Protein AF-A0A1A8AJ96-F1 (afdb_monomer)

Organism: Nothobranchius furzeri (NCBI:txid105023)

Secondary structure (DSSP, 8-state):
----EEE-S-B-TTT-PBPTT--EEE-HHHHHHHHH-SSTT--SSPPSSSEEEEEEEEEEE-TTS-EEEEEEEEETTTEEEEEEEE-TT--HHHHHHHHHHHHHHHTTTS-EEEEES-HHHHHIIIIIHHHHHHHT-----PPTT-PPPPSSTTSEEEEEEEEEEEETTEEEEEEEEETTT--EEEEEES--SHHHHHHHIIIIIIHHH---SEEEE-S-GGG---

Sequence (226 aa):
PHITIQRCNTLNPATLLPTPQDGDPHNCVEATDSLQLPRPDLKDTPLPDGLVWFVDGSSSKTVTGVTQTGYSIVQLPDTIIEAKSLPSHFSAQAAEIIALTRACELASDRPLTVYTDSQYAFSTVHCFAKQWERRGMGNIRPKRGQFPQPSQPFQVLHMDFIELTQSASYKYCLVIIDAFSKWVEIIPSAKNDALTVAKALCKTIIANHGIPELIYSDNGPHFVND

Foldseek 3Di:
DPDWDWDFPDADPVPRHGDPPGTDTDPVVLVVQCLFAPDNPDDPDADPDWAEKEKFWDWDADPVRQIKTWMFIAGPPGGTPDIDTDPRPDHRLNRRLVRVVVQCVVQVPIDYDYHYPDPSNVCCRRGAVSVCVVLVQDQDDDDPPDDDQDPDWQQEKEWEKDADDDDPLFGIWIWIATNHPRDIDIHTDSDLALVVVVVCCVPPPCSPPNDHSYYDYPPPPRNDDD

Nearest PDB structures (foldseek):
  4fw1-assembly1_B  TM=8.854E-01  e=1.117E-03  Rous sarcoma virus - Prague C
  5ejk-assembly1_G  TM=8.672E-01  e=8.758E-04  Rous sarcoma virus - Prague C
  5ejk-assembly1_H  TM=8.498E-01  e=1.513E-03  Rous sarcoma virus - Prague C
  7jn3-assembly1_E  TM=6.096E-01  e=2.038E-04  Rous sarcoma virus (strain Schmidt-Ruppin A)
  5ejk-assembly1_E  TM=6.425E-01  e=4.771E-04  Rous sarcoma virus - Prague C

InterPro domains:
  IPR001584 Integrase, catalytic core [PF00665] (151-225)
  IPR001584 Integrase, catalytic core [PS50994] (149-226)
  IPR002156 Ribonuclease H domain [PF00075] (51-139)
  IPR002156 Ribonuclease H domain [PS50879] (47-207)
  IPR012337 Ribonuclease H-like superfamily [SSF53098] (44-137)
  IPR012337 Ribonuclease H-like superfamily [SSF53098] (147-225)
  IPR036397 Ribonuclease H superfamily [G3DSA:3.30.420.10] (26-148)
  IPR036397 Ribonuclease H superfamily [G3DSA:3.30.420.10] (149-226)

Mean predicted aligned error: 15.45 Å

pLDDT: mean 76.79, std 15.31, range [38.78, 98.19]

Radius of gyration: 22.74 Å; Cα contacts (8 Å, |Δi|>4): 362; chains: 1; bounding box: 42×66×58 Å

Structure (mmCIF, N/CA/C/O backbone):
data_AF-A0A1A8AJ96-F1
#
_entry.id   AF-A0A1A8AJ96-F1
#
loop_
_atom_site.group_PDB
_atom_site.id
_atom_site.type_symbol
_atom_site.label_atom_id
_atom_site.label_alt_id
_atom_site.label_comp_id
_atom_site.label_asym_id
_atom_site.label_entity_id
_atom_site.label_seq_id
_atom_site.pdbx_PDB_ins_code
_atom_site.Cartn_x
_atom_site.Cartn_y
_atom_site.Cartn_z
_atom_site.occupancy
_atom_site.B_iso_or_equiv
_atom_site.auth_seq_id
_atom_site.auth_comp_id
_atom_site.auth_asym_id
_atom_site.auth_atom_id
_atom_site.pdbx_PDB_model_num
ATOM 1 N N . PRO A 1 1 ? -3.854 10.901 -16.587 1.00 38.78 1 PRO A N 1
ATOM 2 C CA . PRO A 1 1 ? -3.478 12.323 -16.374 1.00 38.78 1 PRO A CA 1
ATOM 3 C C . PRO A 1 1 ? -3.169 13.023 -17.712 1.00 38.78 1 PRO A C 1
ATOM 5 O O . PRO A 1 1 ? -2.266 12.596 -18.419 1.00 38.78 1 PRO A O 1
ATOM 8 N N . HIS A 1 2 ? -3.929 14.062 -18.080 1.00 40.00 2 HIS A N 1
ATOM 9 C CA . HIS A 1 2 ? -3.718 14.852 -19.307 1.00 40.00 2 HIS A CA 1
ATOM 10 C C . HIS A 1 2 ? -2.918 16.125 -18.993 1.00 40.00 2 HIS A C 1
ATOM 12 O O . HIS A 1 2 ? -3.452 17.229 -19.040 1.00 40.00 2 HIS A O 1
ATOM 18 N N . ILE A 1 3 ? -1.656 15.969 -18.593 1.00 42.62 3 ILE A N 1
ATOM 19 C CA . ILE A 1 3 ? -0.744 17.096 -18.363 1.00 42.62 3 ILE A CA 1
ATOM 20 C C . ILE A 1 3 ? 0.304 17.063 -19.474 1.00 42.62 3 ILE A C 1
ATOM 22 O O . ILE A 1 3 ? 1.051 16.094 -19.587 1.00 42.62 3 ILE A O 1
ATOM 26 N N . THR A 1 4 ? 0.353 18.113 -20.291 1.00 45.81 4 THR A N 1
ATOM 27 C CA . THR A 1 4 ? 1.366 18.297 -21.335 1.00 45.81 4 THR A CA 1
ATOM 28 C C . THR A 1 4 ? 2.321 19.389 -20.876 1.00 45.81 4 THR A C 1
ATOM 30 O O . THR A 1 4 ? 1.910 20.534 -20.710 1.00 45.81 4 THR A O 1
ATOM 33 N N . ILE A 1 5 ? 3.587 19.039 -20.647 1.00 48.47 5 ILE A N 1
ATOM 34 C CA . ILE A 1 5 ? 4.652 20.019 -20.414 1.00 48.47 5 ILE A CA 1
ATOM 35 C C . ILE A 1 5 ? 5.438 20.139 -21.717 1.00 48.47 5 ILE A C 1
ATOM 37 O O . ILE A 1 5 ? 5.775 19.140 -22.348 1.00 48.47 5 ILE A O 1
ATOM 41 N N . GLN A 1 6 ? 5.705 21.367 -22.141 1.00 54.28 6 GLN A N 1
ATOM 42 C CA . GLN A 1 6 ? 6.447 21.666 -23.359 1.00 54.28 6 GLN A CA 1
ATOM 43 C C . GLN A 1 6 ? 7.547 22.657 -23.010 1.00 54.28 6 GLN A C 1
ATOM 45 O O . GLN A 1 6 ? 7.321 23.631 -22.286 1.00 54.28 6 GLN A O 1
ATOM 50 N N . ARG A 1 7 ? 8.760 22.401 -23.494 1.00 50.28 7 ARG A N 1
ATOM 51 C CA . ARG A 1 7 ? 9.887 23.294 -23.237 1.00 50.28 7 ARG A CA 1
ATOM 52 C C . ARG A 1 7 ? 9.815 24.480 -24.197 1.00 50.28 7 ARG A C 1
ATOM 54 O O . ARG A 1 7 ? 10.076 24.309 -25.378 1.00 50.28 7 ARG A O 1
ATOM 61 N N . CYS A 1 8 ? 9.515 25.678 -23.699 1.00 56.00 8 CYS A N 1
ATOM 62 C CA . CYS A 1 8 ? 9.497 26.894 -24.519 1.00 56.00 8 CYS A CA 1
ATOM 63 C C . CYS A 1 8 ? 10.843 27.615 -24.441 1.00 56.00 8 CYS A C 1
ATOM 65 O O . CYS A 1 8 ? 11.223 28.105 -23.379 1.00 56.00 8 CYS A O 1
ATOM 67 N N . ASN A 1 9 ? 11.565 27.680 -25.561 1.00 61.09 9 ASN A N 1
ATOM 68 C CA . ASN A 1 9 ? 12.849 28.385 -25.641 1.00 61.09 9 ASN A CA 1
ATOM 69 C C . ASN A 1 9 ? 12.701 29.805 -26.207 1.00 61.09 9 ASN A C 1
ATOM 71 O O . ASN A 1 9 ? 13.640 30.593 -26.130 1.00 61.09 9 ASN A O 1
ATOM 75 N N . THR A 1 10 ? 11.550 30.143 -26.790 1.00 59.16 10 THR A N 1
ATOM 76 C CA . THR A 1 10 ? 11.240 31.480 -27.302 1.00 59.16 10 THR A CA 1
ATOM 77 C C . THR A 1 10 ? 9.797 31.834 -26.929 1.00 59.16 10 THR A C 1
ATOM 79 O O . THR A 1 10 ? 8.896 31.000 -26.992 1.00 59.16 10 THR A O 1
ATOM 82 N N . LEU A 1 11 ? 9.587 33.057 -26.438 1.00 66.62 11 LEU A N 1
ATOM 83 C CA . LEU A 1 11 ? 8.269 33.588 -26.084 1.00 66.62 11 LEU A CA 1
ATOM 84 C C . LEU A 1 11 ? 7.985 34.794 -26.967 1.00 66.62 11 LEU A C 1
ATOM 86 O O . LEU A 1 11 ? 8.885 35.591 -27.244 1.00 66.62 11 LEU A O 1
ATOM 90 N N . ASN A 1 12 ? 6.731 34.960 -27.380 1.00 64.44 12 ASN A N 1
ATOM 91 C CA . ASN A 1 12 ? 6.323 36.183 -28.051 1.00 64.44 12 ASN A CA 1
ATOM 92 C C . ASN A 1 12 ? 6.520 37.370 -27.082 1.00 64.44 12 ASN A C 1
ATOM 94 O O . ASN A 1 12 ? 5.926 37.370 -26.005 1.00 64.44 12 ASN A O 1
ATOM 98 N N . PRO A 1 13 ? 7.313 38.397 -27.433 1.00 65.56 13 PRO A N 1
ATOM 99 C CA . PRO A 1 13 ? 7.648 39.479 -26.509 1.00 65.56 13 PRO A CA 1
ATOM 100 C C . PRO A 1 13 ? 6.460 40.386 -26.142 1.00 65.56 13 PRO A C 1
ATOM 102 O O . PRO A 1 13 ? 6.538 41.096 -25.145 1.00 65.56 13 PRO A O 1
ATOM 105 N N . ALA A 1 14 ? 5.363 40.367 -26.907 1.00 68.50 14 ALA A N 1
ATOM 106 C CA . ALA A 1 14 ? 4.163 41.154 -26.620 1.00 68.50 14 ALA A CA 1
ATOM 107 C C . ALA A 1 14 ? 3.147 40.408 -25.738 1.00 68.50 14 ALA A C 1
ATOM 109 O O . ALA A 1 14 ? 2.447 41.040 -24.951 1.00 68.50 14 ALA A O 1
ATOM 110 N N . THR A 1 15 ? 3.046 39.081 -25.864 1.00 74.31 15 THR A N 1
ATOM 111 C CA . THR A 1 15 ? 2.046 38.273 -25.136 1.00 74.31 15 THR A CA 1
ATOM 112 C C . THR A 1 15 ? 2.645 37.384 -24.050 1.00 74.31 15 THR A C 1
ATOM 114 O O . THR A 1 15 ? 1.901 36.876 -23.218 1.00 74.31 15 THR A O 1
ATOM 117 N N . LEU A 1 16 ? 3.968 37.188 -24.055 1.00 62.88 16 LEU A N 1
ATOM 118 C CA . LEU A 1 16 ? 4.710 36.236 -23.218 1.00 62.88 16 LEU A CA 1
ATOM 119 C C . LEU A 1 16 ? 4.200 34.789 -23.320 1.00 62.88 16 LEU A C 1
ATOM 121 O O . LEU A 1 16 ? 4.448 33.976 -22.432 1.00 62.88 16 LEU A O 1
ATOM 125 N N . LEU A 1 17 ? 3.505 34.457 -24.411 1.00 67.06 17 LEU A N 1
ATOM 126 C CA . LEU A 1 17 ? 3.021 33.109 -24.697 1.00 67.06 17 LEU A CA 1
ATOM 127 C C . LEU A 1 17 ? 3.958 32.380 -25.678 1.00 67.06 17 LEU A C 1
ATOM 129 O O . LEU A 1 17 ? 4.633 33.044 -26.478 1.00 67.06 17 LEU A O 1
ATOM 133 N N . PRO A 1 18 ? 3.986 31.032 -25.651 1.00 62.94 18 PRO A N 1
ATOM 134 C CA . PRO A 1 18 ? 4.683 30.224 -26.650 1.00 62.94 18 PRO A CA 1
ATOM 135 C C . PRO A 1 18 ? 4.145 30.504 -28.053 1.00 62.94 18 PRO A C 1
ATOM 137 O O . PRO A 1 18 ? 2.941 30.717 -28.231 1.00 62.94 18 PRO A O 1
ATOM 140 N N . THR A 1 19 ? 5.014 30.494 -29.062 1.00 67.00 19 THR A N 1
ATOM 141 C CA . THR A 1 19 ? 4.549 30.528 -30.453 1.00 67.00 19 THR A CA 1
ATOM 142 C C . THR A 1 19 ? 3.949 29.165 -30.844 1.00 67.00 19 THR A C 1
ATOM 144 O O . THR A 1 19 ? 4.316 28.150 -30.253 1.00 67.00 19 THR A O 1
ATOM 147 N N . PRO A 1 20 ? 3.027 29.082 -31.826 1.00 64.56 20 PRO A N 1
ATOM 148 C CA . PRO A 1 20 ? 2.386 27.815 -32.205 1.00 64.56 20 PRO A CA 1
ATOM 149 C C . PRO A 1 20 ? 3.358 26.734 -32.705 1.00 64.56 20 PRO A C 1
ATOM 151 O O . PRO A 1 20 ? 2.974 25.573 -32.813 1.00 64.56 20 PRO A O 1
ATOM 154 N N . GLN A 1 21 ? 4.589 27.120 -33.050 1.00 62.56 21 GLN A N 1
ATOM 155 C CA . GLN A 1 21 ? 5.657 26.237 -33.514 1.00 62.56 21 GLN A CA 1
ATOM 156 C C . GLN A 1 21 ? 6.783 26.055 -32.476 1.00 62.56 21 GLN A C 1
ATOM 158 O O . GLN A 1 21 ? 7.766 25.383 -32.778 1.00 62.56 21 GLN A O 1
ATOM 163 N N . ASP A 1 22 ? 6.673 26.648 -31.281 1.00 57.41 22 ASP A N 1
ATOM 164 C CA . ASP A 1 22 ? 7.733 26.617 -30.269 1.00 57.41 22 ASP A CA 1
ATOM 165 C C . ASP A 1 22 ? 7.608 25.434 -29.316 1.00 57.41 22 ASP A C 1
ATOM 167 O O . ASP A 1 22 ? 6.602 25.277 -28.627 1.00 57.41 22 ASP A O 1
ATOM 171 N N . GLY A 1 23 ? 8.712 24.702 -29.186 1.00 55.34 23 GLY A N 1
ATOM 172 C CA . GLY A 1 23 ? 8.993 23.803 -28.078 1.00 55.34 23 GLY A CA 1
ATOM 173 C C . GLY A 1 23 ? 8.878 22.322 -28.405 1.00 55.34 23 GLY A C 1
ATOM 174 O O . GLY A 1 23 ? 7.939 21.879 -29.062 1.00 55.34 23 GLY A O 1
ATOM 175 N N . ASP A 1 24 ? 9.824 21.544 -27.890 1.00 56.94 24 ASP A N 1
ATOM 176 C CA . ASP A 1 24 ? 9.780 20.089 -27.988 1.00 56.94 24 ASP A CA 1
ATOM 177 C C . ASP A 1 24 ? 8.782 19.527 -26.956 1.00 56.94 24 ASP A C 1
ATOM 179 O O . ASP A 1 24 ? 8.784 19.975 -25.795 1.00 56.94 24 ASP A O 1
ATOM 183 N N . PRO A 1 25 ? 7.929 18.554 -27.331 1.00 56.44 25 PRO A N 1
ATOM 184 C CA . PRO A 1 25 ? 7.046 17.881 -26.388 1.00 56.44 25 PRO A CA 1
ATOM 185 C C . PRO A 1 25 ? 7.877 17.155 -25.327 1.00 56.44 25 PRO A C 1
ATOM 187 O O . PRO A 1 25 ? 8.711 16.311 -25.654 1.00 56.44 25 PRO A O 1
ATOM 190 N N . HIS A 1 26 ? 7.650 17.454 -24.048 1.00 51.50 26 HIS A N 1
ATOM 191 C CA . HIS A 1 26 ? 8.280 16.731 -22.950 1.00 51.50 26 HIS A CA 1
ATOM 192 C C . HIS A 1 26 ? 7.315 15.651 -22.446 1.00 51.50 26 HIS A C 1
ATOM 194 O O . HIS A 1 26 ? 6.243 15.956 -21.916 1.00 51.50 26 HIS A O 1
ATOM 200 N N . ASN A 1 27 ? 7.688 14.375 -22.594 1.00 57.84 27 ASN A N 1
ATOM 201 C CA . ASN A 1 27 ? 6.903 13.260 -22.065 1.00 57.84 27 ASN A CA 1
ATOM 202 C C . ASN A 1 27 ? 7.118 13.139 -20.549 1.00 57.84 27 ASN A C 1
ATOM 204 O O . ASN A 1 27 ? 7.941 12.364 -20.064 1.00 57.84 27 ASN A O 1
ATOM 208 N N . CYS A 1 28 ? 6.376 13.941 -19.787 1.00 51.09 28 CYS A N 1
ATOM 209 C CA . CYS A 1 28 ? 6.432 13.922 -18.328 1.00 51.09 28 CYS A CA 1
ATOM 210 C C . CYS A 1 28 ? 6.127 12.566 -17.725 1.00 51.09 28 CYS A C 1
ATOM 212 O O . CYS A 1 28 ? 6.646 12.284 -16.654 1.00 51.09 28 CYS A O 1
ATOM 214 N N . VAL A 1 29 ? 5.277 11.767 -18.368 1.00 55.34 29 VAL A N 1
ATOM 215 C CA . VAL A 1 29 ? 4.844 10.477 -17.832 1.00 55.34 29 VAL A CA 1
ATOM 216 C C . VAL A 1 29 ? 6.041 9.534 -17.790 1.00 55.34 29 VAL A C 1
ATOM 218 O O . VAL A 1 29 ? 6.441 9.111 -16.717 1.00 55.34 29 VAL A O 1
ATOM 221 N N . GLU A 1 30 ? 6.735 9.373 -18.912 1.00 57.00 30 GLU A N 1
ATOM 222 C CA . GLU A 1 30 ? 7.932 8.529 -19.015 1.00 57.00 30 GLU A CA 1
ATOM 223 C C . GLU A 1 30 ? 9.098 9.020 -18.129 1.00 57.00 30 GLU A C 1
ATOM 225 O O . GLU A 1 30 ? 9.788 8.230 -17.476 1.00 57.00 30 GLU A O 1
ATOM 230 N N . ALA A 1 31 ? 9.291 10.341 -18.030 1.00 56.00 31 ALA A N 1
ATOM 231 C CA . ALA A 1 31 ? 10.276 10.928 -17.118 1.00 56.00 31 ALA A CA 1
ATOM 232 C C . ALA A 1 31 ? 9.908 10.731 -15.632 1.00 56.00 31 ALA A C 1
ATOM 234 O O . ALA A 1 31 ? 10.788 10.589 -14.786 1.00 56.00 31 ALA A O 1
ATOM 235 N N . THR A 1 32 ? 8.617 10.718 -15.297 1.00 55.69 32 THR A N 1
ATOM 236 C CA . THR A 1 32 ? 8.140 10.508 -13.923 1.00 55.69 32 THR A CA 1
ATOM 237 C C . THR A 1 32 ? 8.197 9.029 -13.550 1.00 55.69 32 THR A C 1
ATOM 239 O O . THR A 1 32 ? 8.703 8.713 -12.477 1.00 55.69 32 THR A O 1
ATOM 242 N N . ASP A 1 33 ? 7.796 8.129 -14.447 1.00 56.31 33 ASP A N 1
ATOM 243 C CA . ASP A 1 33 ? 7.837 6.677 -14.246 1.00 56.31 33 ASP A CA 1
ATOM 244 C C . ASP A 1 33 ? 9.278 6.192 -14.027 1.00 56.31 33 ASP A C 1
ATOM 246 O O . ASP A 1 33 ? 9.568 5.488 -13.057 1.00 56.31 33 ASP A O 1
ATOM 250 N N . SER A 1 34 ? 10.225 6.666 -14.845 1.00 56.94 34 SER A N 1
ATOM 251 C CA . SER A 1 34 ? 11.655 6.358 -14.674 1.00 56.94 34 SER A CA 1
ATOM 252 C C . SER A 1 34 ? 12.245 6.887 -13.358 1.00 56.94 34 SER A C 1
ATOM 254 O O . SER A 1 34 ? 13.187 6.298 -12.822 1.00 56.94 34 SER A O 1
ATOM 256 N N . LEU A 1 35 ? 11.687 7.966 -12.797 1.00 58.56 35 LEU A N 1
ATOM 257 C CA . LEU A 1 35 ? 12.101 8.527 -11.510 1.00 58.56 35 LEU A CA 1
ATOM 258 C C . LEU A 1 35 ? 11.353 7.926 -10.312 1.00 58.56 35 LEU A C 1
ATOM 260 O O . LEU A 1 35 ? 11.865 8.027 -9.197 1.00 58.56 35 LEU A O 1
ATOM 264 N N . GLN A 1 36 ? 10.159 7.359 -10.479 1.00 60.62 36 GLN A N 1
ATOM 265 C CA . GLN A 1 36 ? 9.300 6.932 -9.367 1.00 60.62 36 GLN A CA 1
ATOM 266 C C . GLN A 1 36 ? 9.269 5.422 -9.144 1.00 60.62 36 GLN A C 1
ATOM 268 O O . GLN A 1 36 ? 8.931 4.998 -8.040 1.00 60.62 36 GLN A O 1
ATOM 273 N N . LEU A 1 37 ? 9.666 4.608 -10.120 1.00 68.31 37 LEU A N 1
ATOM 274 C CA . LEU A 1 37 ? 9.646 3.159 -9.954 1.00 68.31 37 LEU A CA 1
ATOM 275 C C . LEU A 1 37 ? 10.865 2.653 -9.153 1.00 68.31 37 LEU A C 1
ATOM 277 O O . LEU A 1 37 ? 11.982 3.162 -9.308 1.00 68.31 37 LEU A O 1
ATOM 281 N N . PRO A 1 38 ? 10.697 1.614 -8.308 1.00 70.75 38 PRO A N 1
ATOM 282 C CA . PRO A 1 38 ? 11.814 0.923 -7.653 1.00 70.75 38 PRO A CA 1
ATOM 283 C C . PRO A 1 38 ? 12.800 0.331 -8.660 1.00 70.75 38 PRO A C 1
ATOM 285 O O . PRO A 1 38 ? 13.999 0.255 -8.397 1.00 70.75 38 PRO A O 1
ATOM 288 N N . ARG A 1 39 ? 12.272 -0.072 -9.818 1.00 77.88 39 ARG A N 1
ATOM 289 C CA . ARG A 1 39 ? 12.978 -0.738 -10.903 1.00 77.88 39 ARG A CA 1
ATOM 290 C C . ARG A 1 39 ? 12.538 -0.166 -12.255 1.00 77.88 39 ARG A C 1
ATOM 292 O O . ARG A 1 39 ? 11.337 -0.026 -12.463 1.00 77.88 39 ARG A O 1
ATOM 299 N N . PRO A 1 40 ? 13.469 0.106 -13.183 1.00 75.62 40 PRO A N 1
ATOM 300 C CA . PRO A 1 40 ? 13.144 0.701 -14.481 1.00 75.62 40 PRO A CA 1
ATOM 301 C C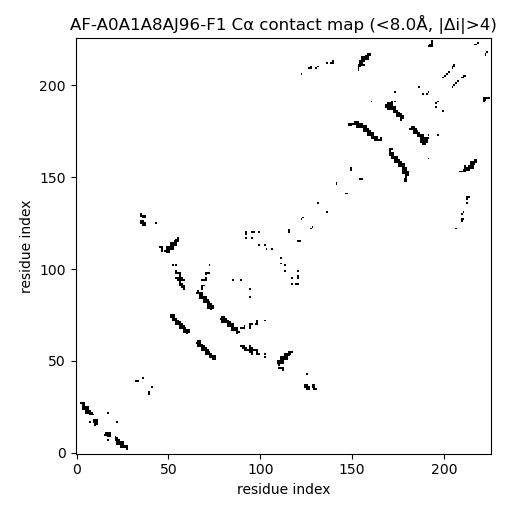 . PRO A 1 40 ? 12.418 -0.255 -15.441 1.00 75.62 40 PRO A C 1
ATOM 303 O O . PRO A 1 40 ? 11.810 0.192 -16.405 1.00 75.62 40 PRO A O 1
ATOM 306 N N . ASP A 1 41 ? 12.493 -1.565 -15.205 1.00 83.56 41 ASP A N 1
ATOM 307 C CA . ASP A 1 41 ? 11.846 -2.596 -16.021 1.00 83.56 41 ASP A CA 1
ATOM 308 C C . ASP A 1 41 ? 10.469 -3.027 -15.488 1.00 83.56 41 ASP A C 1
ATOM 310 O O . ASP A 1 41 ? 9.785 -3.824 -16.130 1.00 83.56 41 ASP A O 1
ATOM 314 N N . LEU A 1 42 ? 10.044 -2.489 -14.340 1.00 86.50 42 LEU A N 1
ATOM 315 C CA . LEU A 1 42 ? 8.704 -2.692 -13.805 1.00 86.50 42 LEU A CA 1
ATOM 316 C C . LEU A 1 42 ? 7.692 -1.876 -14.619 1.00 86.50 42 LEU A C 1
ATOM 318 O O . LEU A 1 42 ? 7.884 -0.684 -14.839 1.00 86.50 42 LEU A O 1
ATOM 322 N N . LYS A 1 43 ? 6.595 -2.507 -15.037 1.00 87.19 43 LYS A N 1
ATOM 323 C CA . LYS A 1 43 ? 5.530 -1.870 -15.822 1.00 87.19 43 LYS A CA 1
ATOM 324 C C . LYS A 1 43 ? 4.171 -2.178 -15.211 1.00 87.19 43 LYS A C 1
ATOM 326 O O . LYS A 1 43 ? 4.000 -3.219 -14.586 1.00 87.19 43 LYS A O 1
ATOM 331 N N . ASP A 1 44 ? 3.217 -1.276 -15.406 1.00 84.38 44 ASP A N 1
ATOM 332 C CA . ASP A 1 44 ? 1.797 -1.479 -15.080 1.00 84.38 44 ASP A CA 1
ATOM 333 C C . ASP A 1 44 ? 1.036 -2.226 -16.193 1.00 84.38 44 ASP A C 1
ATOM 335 O O . ASP A 1 44 ? -0.139 -2.562 -16.051 1.00 84.38 44 ASP A O 1
ATOM 339 N N . THR A 1 45 ? 1.718 -2.503 -17.304 1.00 88.62 45 THR A N 1
ATOM 340 C CA . THR A 1 45 ? 1.203 -3.255 -18.443 1.00 88.62 45 THR A CA 1
ATOM 341 C C . THR A 1 45 ? 1.725 -4.691 -18.422 1.00 88.62 45 THR A C 1
ATOM 343 O O . THR A 1 45 ? 2.897 -4.917 -18.102 1.00 88.62 45 THR A O 1
ATOM 346 N N . PRO A 1 46 ? 0.875 -5.676 -18.768 1.00 92.25 46 PRO A N 1
ATOM 347 C CA . PRO A 1 46 ? 1.276 -7.076 -18.786 1.00 92.25 46 PRO A CA 1
ATOM 348 C C . PRO A 1 46 ? 2.376 -7.318 -19.823 1.00 92.25 46 PRO A C 1
ATOM 350 O O . PRO A 1 46 ? 2.381 -6.720 -20.903 1.00 92.25 46 PRO A O 1
ATOM 353 N N . LEU A 1 47 ? 3.306 -8.216 -19.496 1.00 91.44 47 LEU A N 1
ATOM 354 C CA . LEU A 1 47 ? 4.366 -8.612 -20.419 1.00 91.44 47 LEU A CA 1
ATOM 355 C C . LEU A 1 47 ? 3.788 -9.486 -21.546 1.00 91.44 47 LEU A C 1
ATOM 357 O O . LEU A 1 47 ? 2.906 -10.304 -21.282 1.00 91.44 47 LEU A O 1
ATOM 361 N N . PRO A 1 48 ? 4.285 -9.348 -22.791 1.00 89.00 48 PRO A N 1
ATOM 362 C CA . PRO A 1 48 ? 3.811 -10.155 -23.916 1.00 89.00 48 PRO A CA 1
ATOM 363 C C . PRO A 1 48 ? 4.164 -11.639 -23.753 1.00 89.00 48 PRO A C 1
ATOM 365 O O . PRO A 1 48 ? 3.374 -12.496 -24.136 1.00 89.00 48 PRO A O 1
ATOM 368 N N . ASP A 1 49 ? 5.317 -11.921 -23.138 1.00 88.44 49 ASP A N 1
ATOM 369 C CA . ASP A 1 49 ? 5.829 -13.262 -22.881 1.00 88.44 49 ASP A CA 1
ATOM 370 C C . ASP A 1 49 ? 6.224 -13.394 -21.405 1.00 88.44 49 ASP A C 1
ATOM 372 O O . ASP A 1 49 ? 6.862 -12.503 -20.834 1.00 88.44 49 ASP A O 1
ATOM 376 N N . GLY A 1 50 ? 5.872 -14.520 -20.783 1.00 89.69 50 GLY A N 1
ATOM 377 C CA . GLY A 1 50 ? 6.265 -14.836 -19.414 1.00 89.69 50 GLY A CA 1
ATOM 378 C C . GLY A 1 50 ? 5.209 -15.593 -18.622 1.00 89.69 50 GLY A C 1
ATOM 379 O O . GLY A 1 50 ? 4.214 -16.079 -19.155 1.00 89.69 50 GLY A O 1
ATOM 380 N N . LEU A 1 51 ? 5.464 -15.719 -17.324 1.00 95.62 51 LEU A N 1
ATOM 381 C CA . LEU A 1 51 ? 4.518 -16.289 -16.376 1.00 95.62 51 LEU A CA 1
ATOM 382 C C . LEU A 1 51 ? 3.412 -15.278 -16.080 1.00 95.62 51 LEU A C 1
ATOM 384 O O . LEU A 1 51 ? 3.674 -14.081 -15.964 1.00 95.62 51 LEU A O 1
ATOM 388 N N . VAL A 1 52 ? 2.188 -15.769 -15.914 1.00 97.12 52 VAL A N 1
ATOM 389 C CA . VAL A 1 52 ? 1.043 -14.960 -15.492 1.00 97.12 52 VAL A CA 1
ATOM 390 C C . VAL A 1 52 ? 0.462 -15.578 -14.237 1.00 97.12 52 VAL A C 1
ATOM 392 O O . VAL A 1 52 ? -0.137 -16.654 -14.300 1.00 97.12 52 VAL A O 1
ATOM 395 N N . TRP A 1 53 ? 0.652 -14.906 -13.106 1.00 97.94 53 TRP A N 1
ATOM 396 C CA . TRP A 1 53 ? 0.165 -15.358 -11.807 1.00 97.94 53 TRP A CA 1
ATOM 397 C C . TRP A 1 53 ? -0.809 -14.357 -11.204 1.00 97.94 53 TRP A C 1
ATOM 399 O O . TRP A 1 53 ? -0.745 -13.158 -11.466 1.00 97.94 53 TRP A O 1
ATOM 409 N N . PHE A 1 54 ? -1.704 -14.871 -10.375 1.00 97.69 54 PHE A N 1
ATOM 410 C CA . PHE A 1 54 ? -2.688 -14.116 -9.618 1.00 97.69 54 PHE A CA 1
ATOM 411 C C . PHE A 1 54 ? -2.380 -14.311 -8.140 1.00 97.69 54 PHE A C 1
ATOM 413 O O . PHE A 1 54 ? -2.120 -15.439 -7.711 1.00 97.69 54 PHE A O 1
ATOM 420 N N . VAL A 1 55 ? -2.377 -13.221 -7.382 1.00 97.06 55 VAL A N 1
ATOM 421 C CA . VAL A 1 55 ? -2.102 -13.230 -5.944 1.00 97.06 55 VAL A CA 1
ATOM 422 C C . VAL A 1 55 ? -3.258 -12.608 -5.181 1.00 97.06 55 VAL A C 1
ATOM 424 O O . VAL A 1 55 ? -3.870 -11.658 -5.663 1.00 97.06 55 VAL A O 1
ATOM 427 N N . ASP A 1 56 ? -3.521 -13.160 -4.001 1.00 96.31 56 ASP A N 1
ATOM 428 C CA . ASP A 1 56 ? -4.530 -12.677 -3.054 1.00 96.31 56 ASP A CA 1
ATOM 429 C C . ASP A 1 56 ? -4.054 -12.984 -1.624 1.00 96.31 56 ASP A C 1
ATOM 431 O O . ASP A 1 56 ? -3.439 -14.032 -1.355 1.00 96.31 56 ASP A O 1
ATOM 435 N N . GLY A 1 57 ? -4.322 -12.055 -0.712 1.00 92.69 57 GLY A N 1
ATOM 436 C CA . GLY A 1 57 ? -4.028 -12.133 0.707 1.00 92.69 57 GLY A CA 1
ATOM 437 C C . GLY A 1 57 ? -5.270 -11.860 1.548 1.00 92.69 57 GLY A C 1
ATOM 438 O O . GLY A 1 57 ? -5.758 -10.738 1.649 1.00 92.69 57 GLY A O 1
ATOM 439 N N . SER A 1 58 ? -5.718 -12.868 2.295 1.00 89.62 58 SER A N 1
ATOM 440 C CA . SER A 1 58 ? -6.958 -12.785 3.065 1.00 89.62 58 SER A CA 1
ATOM 441 C C . SER A 1 58 ? -6.727 -12.907 4.567 1.00 89.62 58 SER A C 1
ATOM 443 O O . SER A 1 58 ? -5.833 -13.612 5.040 1.00 89.62 58 SER A O 1
ATOM 445 N N . SER A 1 59 ? -7.574 -12.229 5.342 1.00 87.00 59 SER A N 1
ATOM 446 C CA . SER A 1 59 ? -7.648 -12.366 6.796 1.00 87.00 59 SER A CA 1
ATOM 447 C C . SER A 1 59 ? -9.101 -12.316 7.249 1.00 87.00 59 SER A C 1
ATOM 449 O O . SER A 1 59 ? -9.835 -11.385 6.916 1.00 87.00 59 SER A O 1
ATOM 451 N N . SER A 1 60 ? -9.528 -13.315 8.019 1.00 87.00 60 SER A N 1
ATOM 452 C CA . SER A 1 60 ? -10.895 -13.416 8.530 1.00 87.00 60 SER A CA 1
ATOM 453 C C . SER A 1 60 ? -10.920 -13.939 9.964 1.00 87.00 60 SER A C 1
ATOM 455 O O . SER A 1 60 ? -9.983 -14.587 10.433 1.00 87.00 60 SER A O 1
ATOM 457 N N . LYS A 1 61 ? -11.995 -13.638 10.696 1.00 87.62 61 LYS A N 1
ATOM 458 C CA . LYS A 1 61 ? -12.214 -14.180 12.041 1.00 87.62 61 LYS A CA 1
ATOM 459 C C . LYS A 1 61 ? -13.081 -15.424 11.960 1.00 87.62 61 LYS A C 1
ATOM 461 O O . LYS A 1 61 ? -14.155 -15.409 11.368 1.00 87.62 61 LYS A O 1
ATOM 466 N N . THR A 1 62 ? -12.621 -16.480 12.612 1.00 87.81 62 THR A N 1
ATOM 467 C CA . THR A 1 62 ? -13.407 -17.695 12.827 1.00 87.81 62 THR A CA 1
ATOM 468 C C . THR A 1 62 ? -14.559 -17.441 13.800 1.00 87.81 62 THR A C 1
ATOM 470 O O . THR A 1 62 ? -14.573 -16.455 14.541 1.00 87.81 62 THR A O 1
ATOM 473 N N . VAL A 1 63 ? -15.509 -18.377 13.848 1.00 85.25 63 VAL A N 1
ATOM 474 C CA . VAL A 1 63 ? -16.661 -18.342 14.770 1.00 85.25 6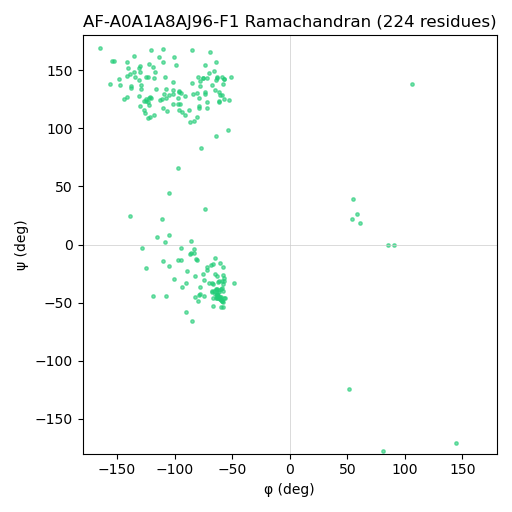3 VAL A CA 1
ATOM 475 C C . VAL A 1 63 ? -16.222 -18.293 16.244 1.00 85.25 63 VAL A C 1
ATOM 477 O O . VAL A 1 63 ? -16.926 -17.743 17.082 1.00 85.25 63 VAL A O 1
ATOM 480 N N . THR A 1 64 ? -15.032 -18.810 16.563 1.00 84.62 64 THR A N 1
ATOM 481 C CA . THR A 1 64 ? -14.436 -18.782 17.909 1.00 84.62 64 THR A CA 1
ATOM 482 C C . THR A 1 64 ? -13.661 -17.492 18.210 1.00 84.62 64 THR A C 1
ATOM 484 O O . THR A 1 64 ? -13.075 -17.366 19.282 1.00 84.62 64 THR A O 1
ATOM 487 N N . GLY A 1 65 ? -13.644 -16.525 17.286 1.00 82.50 65 GLY A N 1
ATOM 488 C CA . GLY A 1 65 ? -12.985 -15.225 17.445 1.00 82.50 65 GLY A CA 1
ATOM 489 C C . GLY A 1 65 ? -11.494 -15.207 17.096 1.00 82.50 65 GLY A C 1
ATOM 490 O O . GLY A 1 65 ? -10.876 -14.144 17.151 1.00 82.50 65 GLY A O 1
ATOM 491 N N . VAL A 1 66 ? -10.915 -16.345 16.699 1.00 85.56 66 VAL A N 1
ATOM 492 C CA . VAL A 1 66 ? -9.506 -16.448 16.293 1.00 85.56 66 VAL A CA 1
ATOM 493 C C . VAL A 1 66 ? -9.341 -15.965 14.853 1.00 85.56 66 VAL A C 1
ATOM 495 O O . VAL A 1 66 ? -10.070 -16.413 13.965 1.00 85.56 66 VAL A O 1
ATOM 498 N N . THR A 1 67 ? -8.377 -15.076 14.617 1.00 84.31 67 THR A N 1
ATOM 499 C CA . THR A 1 67 ? -8.017 -14.608 13.272 1.00 84.31 67 THR A CA 1
ATOM 500 C C . THR A 1 67 ? -7.254 -15.688 12.509 1.00 84.31 67 THR A C 1
ATOM 502 O O . THR A 1 67 ? -6.262 -16.224 13.006 1.00 84.31 67 THR A O 1
ATOM 505 N N . GLN A 1 68 ? -7.695 -15.971 11.289 1.00 92.81 68 GLN A N 1
ATOM 506 C CA . GLN A 1 68 ? -6.991 -16.782 10.307 1.00 92.81 68 GLN A CA 1
ATOM 507 C C . GLN A 1 68 ? -6.572 -15.889 9.148 1.00 92.81 68 GLN A C 1
ATOM 509 O O . GLN A 1 68 ? -7.407 -15.223 8.537 1.00 92.81 68 GLN A O 1
ATOM 514 N N . THR A 1 69 ? -5.277 -15.895 8.856 1.00 90.06 69 THR A N 1
ATOM 515 C CA . THR A 1 69 ? -4.682 -15.115 7.773 1.00 90.06 69 THR A CA 1
ATOM 516 C C . THR A 1 69 ? -3.918 -16.064 6.859 1.00 90.06 69 THR A C 1
ATOM 518 O O . THR A 1 69 ? -3.332 -17.044 7.324 1.00 90.06 69 THR A O 1
ATOM 521 N N . GLY A 1 70 ? -3.927 -15.806 5.560 1.00 95.44 70 GLY A N 1
ATOM 522 C CA . GLY A 1 70 ? -3.224 -16.622 4.579 1.00 95.44 70 GLY A CA 1
ATOM 523 C C . GLY A 1 70 ? -3.105 -15.907 3.246 1.00 95.44 70 GLY A C 1
ATOM 524 O O . GLY A 1 70 ? -3.731 -14.873 3.030 1.00 95.44 70 GLY A O 1
ATOM 525 N N . TYR A 1 71 ? -2.295 -16.469 2.362 1.00 97.00 71 TYR A N 1
ATOM 526 C CA . TYR A 1 71 ? -2.150 -15.979 0.998 1.00 97.00 71 TYR A CA 1
ATOM 527 C C . TYR A 1 71 ? -2.156 -17.126 0.002 1.00 97.00 71 TYR A C 1
ATOM 529 O O . TYR A 1 71 ? -1.904 -18.286 0.358 1.00 97.00 71 TYR A O 1
ATOM 537 N N . SER A 1 72 ? -2.399 -16.779 -1.256 1.00 97.50 72 SER A N 1
ATOM 538 C CA . SER A 1 72 ? -2.296 -17.708 -2.369 1.00 97.50 72 SER A CA 1
ATOM 539 C C . SER A 1 72 ? -1.672 -17.060 -3.600 1.00 97.50 72 SER A C 1
ATOM 541 O O . SER A 1 72 ? -1.755 -15.850 -3.802 1.00 97.50 72 SER A O 1
ATOM 543 N N . ILE A 1 73 ? -1.019 -17.899 -4.396 1.00 98.19 73 ILE A N 1
ATOM 544 C CA . ILE A 1 73 ? -0.454 -17.601 -5.704 1.00 98.19 73 ILE A CA 1
ATOM 545 C C . ILE A 1 73 ? -0.963 -18.693 -6.633 1.00 98.19 73 ILE A C 1
ATOM 547 O O . ILE A 1 73 ? -0.696 -19.882 -6.417 1.00 98.19 73 ILE A O 1
ATOM 551 N N . VAL A 1 74 ? -1.698 -18.299 -7.662 1.00 97.75 74 VAL A N 1
ATOM 552 C CA . VAL A 1 74 ? -2.322 -19.229 -8.601 1.00 97.75 74 VAL A CA 1
ATOM 553 C C . VAL A 1 74 ? -2.014 -18.842 -10.037 1.00 97.75 74 VAL A C 1
ATOM 555 O O . VAL A 1 74 ? -1.766 -17.685 -10.364 1.00 97.75 74 VAL A O 1
ATOM 558 N N . GLN A 1 75 ? -2.037 -19.836 -10.908 1.00 97.19 75 GLN A N 1
ATOM 559 C CA . GLN A 1 75 ? -1.931 -19.687 -12.344 1.00 97.19 75 GLN A CA 1
ATOM 560 C C . GLN A 1 75 ? -3.180 -20.293 -12.977 1.00 97.19 75 GLN A C 1
ATOM 562 O O . GLN A 1 75 ? -3.524 -21.448 -12.722 1.00 97.19 75 GLN A O 1
ATOM 567 N N . LEU A 1 76 ? -3.851 -19.508 -13.817 1.00 92.00 76 LEU A N 1
ATOM 568 C CA . LEU A 1 76 ? -5.038 -19.973 -14.520 1.00 92.00 76 LEU A CA 1
ATOM 569 C C . LEU A 1 76 ? -4.698 -21.095 -15.525 1.00 92.00 76 LEU A C 1
ATOM 571 O O . LEU A 1 76 ? -3.604 -21.093 -16.098 1.00 92.00 76 LEU A O 1
ATOM 575 N N . PRO A 1 77 ? -5.635 -22.029 -15.778 1.00 92.12 77 PRO A N 1
ATOM 576 C CA . PRO A 1 77 ? -6.982 -22.079 -15.198 1.00 92.12 77 PRO A CA 1
ATOM 577 C C . PRO A 1 77 ? -7.012 -22.542 -13.731 1.00 92.12 77 PRO A C 1
ATOM 579 O O . PRO A 1 77 ? -7.636 -21.865 -12.926 1.00 92.12 77 PRO A O 1
ATOM 582 N N . ASP A 1 78 ? -6.279 -23.597 -13.356 1.00 91.25 78 ASP A N 1
ATOM 583 C CA . ASP A 1 78 ? -6.512 -24.283 -12.068 1.00 91.25 78 ASP A CA 1
ATOM 584 C C . ASP A 1 78 ? -5.222 -24.691 -11.324 1.00 91.25 78 ASP A C 1
ATOM 586 O O . ASP A 1 78 ? -5.207 -25.648 -10.548 1.00 91.25 78 ASP A O 1
ATOM 590 N N . THR A 1 79 ? -4.095 -24.017 -11.573 1.00 97.12 79 THR A N 1
ATOM 591 C CA . THR A 1 79 ? -2.806 -24.383 -10.959 1.00 97.12 79 THR A CA 1
ATOM 592 C C . THR A 1 79 ? -2.538 -23.557 -9.704 1.00 97.12 79 THR A C 1
ATOM 594 O O . THR A 1 79 ? -2.412 -22.338 -9.771 1.00 97.12 79 THR A O 1
ATOM 597 N N . ILE A 1 80 ? -2.371 -24.214 -8.555 1.00 97.31 80 ILE A N 1
ATOM 598 C CA . ILE A 1 80 ? -1.898 -23.561 -7.327 1.00 97.31 80 ILE A CA 1
ATOM 599 C C . ILE A 1 80 ? -0.370 -23.590 -7.329 1.00 97.31 80 ILE A C 1
ATOM 601 O O . ILE A 1 80 ? 0.229 -24.662 -7.273 1.00 97.31 80 ILE A O 1
ATOM 605 N N . ILE A 1 81 ? 0.254 -22.415 -7.382 1.00 97.62 81 ILE A N 1
ATOM 606 C CA . ILE A 1 81 ? 1.712 -22.278 -7.299 1.00 97.62 81 ILE A CA 1
ATOM 607 C C . ILE A 1 81 ? 2.152 -22.371 -5.837 1.00 97.62 81 ILE A C 1
ATOM 609 O O . ILE A 1 81 ? 3.056 -23.133 -5.501 1.00 97.62 81 ILE A O 1
ATOM 613 N N . GLU A 1 82 ? 1.492 -21.621 -4.953 1.00 98.06 82 GLU A N 1
ATOM 614 C CA . GLU A 1 82 ? 1.738 -21.654 -3.511 1.00 98.06 82 GLU A CA 1
ATOM 615 C C . GLU A 1 82 ? 0.492 -21.168 -2.760 1.00 98.06 82 GLU A C 1
ATOM 617 O O . GLU A 1 82 ? -0.131 -20.190 -3.154 1.00 98.06 82 GLU A O 1
ATOM 622 N N . ALA A 1 83 ? 0.128 -21.823 -1.660 1.00 97.38 83 ALA A N 1
ATOM 623 C CA . ALA A 1 83 ? -0.896 -21.333 -0.741 1.00 97.38 83 ALA A CA 1
ATOM 624 C C . ALA A 1 83 ? -0.496 -21.707 0.684 1.00 97.38 83 ALA A C 1
ATOM 626 O O . ALA A 1 83 ? -0.210 -22.875 0.963 1.00 97.38 83 ALA A O 1
ATOM 627 N N . LYS A 1 84 ? -0.416 -20.722 1.583 1.00 97.62 84 LYS A N 1
ATOM 628 C CA . LYS A 1 84 ? 0.055 -20.939 2.958 1.00 97.62 84 LYS A CA 1
ATOM 629 C C . LYS A 1 84 ? -0.736 -20.113 3.962 1.00 97.62 84 LYS A C 1
ATOM 631 O O . LYS A 1 84 ? -1.108 -18.968 3.708 1.00 97.62 84 LYS A O 1
ATOM 636 N N . SER A 1 85 ? -0.935 -20.697 5.140 1.00 96.38 85 SER A N 1
ATOM 637 C CA . SER A 1 85 ? -1.416 -19.971 6.313 1.00 96.38 85 SER A CA 1
ATOM 638 C C . SER A 1 85 ? -0.301 -19.114 6.906 1.00 96.38 85 SER A C 1
ATOM 640 O O . SER A 1 85 ? 0.862 -19.517 6.952 1.00 96.38 85 SER A O 1
ATOM 642 N N . LEU A 1 86 ? -0.679 -17.938 7.390 1.00 91.88 86 LEU A N 1
ATOM 643 C CA . LEU A 1 86 ? 0.183 -16.992 8.080 1.00 91.88 86 LEU A CA 1
ATOM 644 C C . LEU A 1 86 ? -0.191 -16.919 9.568 1.00 91.88 86 LEU A C 1
ATOM 646 O O . LEU A 1 86 ? -1.327 -17.225 9.942 1.00 91.88 86 LEU A O 1
ATOM 650 N N . PRO A 1 87 ? 0.743 -16.492 10.436 1.00 88.69 87 PRO A N 1
ATOM 651 C CA . PRO A 1 87 ? 0.434 -16.181 11.826 1.00 88.69 87 PRO A CA 1
ATOM 652 C C . PRO A 1 87 ? -0.758 -15.223 11.974 1.00 88.69 87 PRO A C 1
ATOM 654 O O . PRO A 1 87 ? -0.915 -14.272 11.211 1.00 88.69 87 PRO A O 1
ATOM 657 N N . SER A 1 88 ? -1.561 -15.431 13.017 1.00 81.06 88 SER A N 1
ATOM 658 C CA . SER A 1 88 ? -2.822 -14.708 13.258 1.00 81.06 88 SER A CA 1
ATOM 659 C C . SER A 1 88 ? -2.676 -13.205 13.527 1.00 81.06 88 SER A C 1
ATOM 661 O O . SER A 1 88 ? -3.677 -12.491 13.526 1.00 81.06 88 SER A O 1
ATOM 663 N N . HIS A 1 89 ? -1.454 -12.713 13.755 1.00 77.75 89 HIS A N 1
ATOM 664 C CA . HIS A 1 89 ? -1.177 -11.286 13.933 1.00 77.75 89 HIS A CA 1
ATOM 665 C C . HIS A 1 89 ? -1.057 -10.517 12.607 1.00 77.75 89 HIS A C 1
ATOM 667 O O . HIS A 1 89 ? -1.044 -9.288 12.624 1.00 77.75 89 HIS A O 1
ATOM 673 N N . PHE A 1 90 ? -0.962 -11.205 11.463 1.00 74.81 90 PHE A N 1
ATOM 674 C CA . PHE A 1 90 ? -0.918 -10.549 10.157 1.00 74.81 90 PHE A CA 1
ATOM 675 C C . PHE A 1 90 ? -2.310 -10.101 9.700 1.00 74.81 90 PHE A C 1
ATOM 677 O O . PHE A 1 90 ? -3.296 -10.823 9.863 1.00 74.81 90 PHE A O 1
ATOM 684 N N . SER A 1 91 ? -2.375 -8.918 9.085 1.00 78.19 91 SER A N 1
ATOM 685 C CA . SER A 1 91 ? -3.576 -8.379 8.439 1.00 78.19 91 SER A CA 1
ATOM 686 C C . SER A 1 91 ? -3.725 -8.893 7.002 1.00 78.19 91 SER A C 1
ATOM 688 O O . SER A 1 91 ? -2.771 -9.415 6.426 1.00 78.19 91 SER A O 1
ATOM 690 N N . ALA A 1 92 ? -4.899 -8.688 6.394 1.00 77.94 92 ALA A N 1
ATOM 691 C CA . ALA A 1 92 ? -5.118 -8.982 4.973 1.00 77.94 92 ALA A CA 1
ATOM 692 C C . ALA A 1 92 ? -4.129 -8.210 4.080 1.00 77.94 92 ALA A C 1
ATOM 694 O O . ALA A 1 92 ? -3.445 -8.799 3.259 1.00 77.94 92 ALA A O 1
ATOM 695 N N . GLN A 1 93 ? -3.932 -6.911 4.334 1.00 73.50 93 GLN A N 1
ATOM 696 C CA . GLN A 1 93 ? -2.962 -6.093 3.590 1.00 73.50 93 GLN A CA 1
ATOM 697 C C . GLN A 1 93 ? -1.523 -6.609 3.711 1.00 73.50 93 GLN A C 1
ATOM 699 O O . GLN A 1 93 ? -0.775 -6.579 2.739 1.00 73.50 93 GLN A O 1
ATOM 704 N N . ALA A 1 94 ? -1.121 -7.092 4.890 1.00 74.00 94 ALA A N 1
ATOM 705 C CA . ALA A 1 94 ? 0.189 -7.712 5.047 1.00 74.00 94 ALA A CA 1
ATOM 706 C C . ALA A 1 94 ? 0.276 -9.032 4.266 1.00 74.00 94 ALA A C 1
ATOM 708 O O . ALA A 1 94 ? 1.298 -9.298 3.639 1.00 74.00 94 ALA A O 1
ATOM 709 N N . ALA A 1 95 ? -0.794 -9.831 4.268 1.00 81.50 95 ALA A N 1
ATOM 710 C CA . ALA A 1 95 ? -0.871 -11.063 3.492 1.00 81.50 95 ALA A CA 1
ATOM 711 C C . ALA A 1 95 ? -0.751 -10.809 1.982 1.00 81.50 95 ALA A C 1
ATOM 713 O O . ALA A 1 95 ? -0.031 -11.547 1.322 1.00 81.50 95 ALA A O 1
ATOM 714 N N . GLU A 1 96 ? -1.357 -9.740 1.460 1.00 88.44 96 GLU A N 1
ATOM 715 C CA . GLU A 1 96 ? -1.234 -9.323 0.053 1.00 88.44 96 GLU A CA 1
ATOM 716 C C . GLU A 1 96 ? 0.217 -9.035 -0.340 1.00 88.44 96 GLU A C 1
ATOM 718 O O . GLU A 1 96 ? 0.734 -9.546 -1.333 1.00 88.44 96 GLU A O 1
ATOM 723 N N . ILE A 1 97 ? 0.913 -8.242 0.481 1.00 84.69 97 ILE A N 1
ATOM 724 C CA . ILE A 1 97 ? 2.324 -7.915 0.247 1.00 84.69 97 ILE A CA 1
ATOM 725 C C . ILE A 1 97 ? 3.192 -9.169 0.344 1.00 84.69 97 ILE A C 1
ATOM 727 O O . ILE A 1 97 ? 4.110 -9.339 -0.461 1.00 84.69 97 ILE A O 1
ATOM 731 N N . ILE A 1 98 ? 2.900 -10.068 1.288 1.00 88.06 98 ILE A N 1
ATOM 732 C CA . ILE A 1 98 ? 3.596 -11.353 1.401 1.00 88.06 98 ILE A CA 1
ATOM 733 C C . ILE A 1 98 ? 3.355 -12.198 0.144 1.00 88.06 98 ILE A C 1
ATOM 735 O O . ILE A 1 98 ? 4.318 -12.732 -0.400 1.00 88.06 98 ILE A O 1
ATOM 739 N N . ALA A 1 99 ? 2.119 -12.278 -0.353 1.00 93.06 99 ALA A N 1
ATOM 740 C CA . ALA A 1 99 ? 1.768 -13.016 -1.566 1.00 93.06 99 ALA A CA 1
ATOM 741 C C . ALA A 1 99 ? 2.567 -12.515 -2.777 1.00 93.06 99 ALA A C 1
ATOM 743 O O . ALA A 1 99 ? 3.221 -13.295 -3.471 1.00 93.06 99 ALA A O 1
ATOM 744 N N . LEU A 1 100 ? 2.577 -11.194 -2.976 1.00 93.44 100 LEU A N 1
ATOM 745 C CA . LEU A 1 100 ? 3.307 -10.535 -4.054 1.00 93.44 100 LEU A CA 1
ATOM 746 C C . LEU A 1 100 ? 4.823 -10.739 -3.935 1.00 93.44 100 LEU A C 1
ATOM 748 O O . LEU A 1 100 ? 5.488 -11.055 -4.920 1.00 93.44 100 LEU A O 1
ATOM 752 N N . THR A 1 101 ? 5.368 -10.621 -2.723 1.00 91.81 101 THR A N 1
ATOM 753 C CA . THR A 1 101 ? 6.795 -10.860 -2.453 1.00 91.81 101 THR A CA 1
ATOM 754 C C . THR A 1 101 ? 7.174 -12.297 -2.799 1.00 91.81 101 THR A C 1
ATOM 756 O O . THR A 1 101 ? 8.142 -12.531 -3.520 1.00 91.81 101 THR A O 1
ATOM 759 N N . ARG A 1 102 ? 6.366 -13.266 -2.359 1.00 97.00 102 ARG A N 1
ATOM 760 C CA . ARG A 1 102 ? 6.576 -14.689 -2.638 1.00 97.00 102 ARG A CA 1
ATOM 761 C C . ARG A 1 102 ? 6.474 -15.010 -4.127 1.00 97.00 102 ARG A C 1
ATOM 763 O O . ARG A 1 102 ? 7.279 -15.796 -4.618 1.00 97.00 102 ARG A O 1
ATOM 770 N N . ALA A 1 103 ? 5.553 -14.384 -4.858 1.00 96.06 103 ALA A N 1
ATOM 771 C CA . ALA A 1 103 ? 5.466 -14.525 -6.311 1.00 96.06 103 ALA A CA 1
ATOM 772 C C . ALA A 1 103 ? 6.758 -14.054 -7.000 1.00 96.06 103 ALA A C 1
ATOM 774 O O . ALA A 1 103 ? 7.325 -14.784 -7.813 1.00 96.06 103 ALA A O 1
ATOM 775 N N . CYS A 1 104 ? 7.279 -12.886 -6.618 1.00 92.75 104 CYS A N 1
ATOM 776 C CA . CYS A 1 104 ? 8.547 -12.375 -7.140 1.00 92.75 104 CYS A CA 1
ATOM 777 C C . CYS A 1 104 ? 9.737 -13.293 -6.811 1.00 92.75 104 CYS A C 1
ATOM 779 O O . CYS A 1 104 ? 10.583 -13.524 -7.670 1.00 92.75 104 CYS A O 1
ATOM 781 N N . GLU A 1 105 ? 9.798 -13.844 -5.596 1.00 95.50 105 GLU A N 1
ATOM 782 C CA . GLU A 1 105 ? 10.855 -14.782 -5.189 1.00 95.50 105 GLU A CA 1
ATOM 783 C C . GLU A 1 105 ? 10.808 -16.097 -5.982 1.00 95.50 105 GLU A C 1
ATOM 785 O O . GLU A 1 105 ? 11.841 -16.597 -6.417 1.00 95.50 105 GLU A O 1
ATOM 790 N N . LEU A 1 106 ? 9.616 -16.661 -6.202 1.00 96.12 106 LEU A N 1
ATOM 791 C CA . LEU A 1 106 ? 9.435 -17.924 -6.932 1.00 96.12 106 LEU A CA 1
ATOM 792 C C . LEU A 1 106 ? 9.689 -17.798 -8.444 1.00 96.12 106 LEU A C 1
ATOM 794 O O . LEU A 1 106 ? 9.960 -18.797 -9.120 1.00 96.12 106 LEU A O 1
ATOM 798 N N . ALA A 1 107 ? 9.591 -16.584 -8.984 1.00 94.81 107 ALA A N 1
ATOM 799 C CA . ALA A 1 107 ? 9.840 -16.280 -10.387 1.00 94.81 107 ALA A CA 1
ATOM 800 C C . ALA A 1 107 ? 11.113 -15.452 -10.609 1.00 94.81 107 ALA A C 1
ATOM 802 O O . ALA A 1 107 ? 11.220 -14.815 -11.652 1.00 94.81 107 ALA A O 1
ATOM 803 N N . SER A 1 108 ? 12.077 -15.465 -9.678 1.00 91.88 108 SER A N 1
ATOM 804 C CA . SER A 1 108 ? 13.278 -14.608 -9.729 1.00 91.88 108 SER A CA 1
ATOM 805 C C . SER A 1 108 ? 14.001 -14.609 -11.082 1.00 91.88 108 SER A C 1
ATOM 807 O O . SER A 1 108 ? 14.538 -13.585 -11.495 1.00 91.88 108 SER A O 1
ATOM 809 N N . ASP A 1 109 ? 13.967 -15.743 -11.784 1.00 91.62 109 ASP A N 1
ATOM 810 C CA . ASP A 1 109 ? 14.724 -15.977 -13.016 1.00 91.62 109 ASP A CA 1
ATOM 811 C C . ASP A 1 109 ? 13.853 -15.918 -14.283 1.00 91.62 109 ASP A C 1
ATOM 813 O O . ASP A 1 109 ? 14.296 -16.296 -15.369 1.00 91.62 109 ASP A O 1
ATOM 817 N N . ARG A 1 110 ? 12.580 -15.515 -14.165 1.00 93.31 110 ARG A N 1
ATOM 818 C CA . ARG A 1 110 ? 11.607 -15.546 -15.265 1.00 93.31 110 ARG A CA 1
ATOM 819 C C . ARG A 1 110 ? 10.808 -14.241 -15.342 1.00 93.31 110 ARG A C 1
ATOM 821 O O . ARG A 1 110 ? 10.452 -13.685 -14.308 1.00 93.31 110 ARG A O 1
ATOM 828 N N . PRO A 1 111 ? 10.466 -13.762 -16.552 1.00 94.12 111 PRO A N 1
ATOM 829 C CA . PRO A 1 111 ? 9.527 -12.655 -16.690 1.00 94.12 111 PRO A CA 1
ATOM 830 C C . PRO A 1 111 ? 8.176 -13.059 -16.091 1.00 94.12 111 PRO A C 1
ATOM 832 O O . PRO A 1 111 ? 7.647 -14.129 -16.404 1.00 94.12 111 PRO A O 1
ATOM 835 N N . LEU A 1 112 ? 7.641 -12.213 -15.214 1.00 95.25 112 LEU A N 1
ATOM 836 C CA . LEU A 1 112 ? 6.419 -12.467 -14.460 1.00 95.25 112 LEU A CA 1
ATOM 837 C C . LEU A 1 112 ? 5.485 -11.261 -14.567 1.00 95.25 112 LEU A C 1
ATOM 839 O O . LEU A 1 112 ? 5.873 -10.137 -14.259 1.00 95.25 112 LEU A O 1
ATOM 843 N N . THR A 1 113 ? 4.240 -11.524 -14.952 1.00 96.44 113 THR A N 1
ATOM 844 C CA . THR A 1 113 ? 3.109 -10.612 -14.783 1.00 96.44 113 THR A CA 1
ATOM 845 C C . THR A 1 113 ? 2.297 -11.085 -13.584 1.00 96.44 113 THR A C 1
ATOM 847 O O . THR A 1 113 ? 1.816 -12.221 -13.574 1.00 96.44 113 THR A O 1
ATOM 850 N N . VAL A 1 114 ? 2.142 -10.222 -12.580 1.00 96.44 114 VAL A N 1
ATOM 851 C CA . VAL A 1 114 ? 1.313 -10.501 -11.403 1.00 96.44 114 VAL A CA 1
ATOM 852 C C . VAL A 1 114 ? 0.040 -9.674 -11.459 1.00 96.44 114 VAL A C 1
ATOM 854 O O . VAL A 1 114 ? 0.095 -8.451 -11.546 1.00 96.44 114 VAL A O 1
ATOM 857 N N . TYR A 1 115 ? -1.098 -10.345 -11.352 1.00 96.38 115 TYR A N 1
ATOM 858 C CA . TYR A 1 115 ? -2.385 -9.718 -11.102 1.00 96.38 115 TYR A CA 1
ATOM 859 C C . TYR A 1 115 ? -2.697 -9.776 -9.607 1.00 96.38 115 TYR A C 1
ATOM 861 O O . TYR A 1 115 ? -2.590 -10.830 -8.985 1.00 96.38 115 TYR A O 1
ATOM 869 N N . THR A 1 116 ? -3.096 -8.642 -9.044 1.00 92.69 116 THR A N 1
ATOM 870 C CA . THR A 1 116 ? -3.583 -8.512 -7.667 1.00 92.69 116 THR A CA 1
ATOM 871 C C . THR A 1 116 ? -4.884 -7.722 -7.698 1.00 92.69 116 THR A C 1
ATOM 873 O O . THR A 1 116 ? -5.022 -6.780 -8.482 1.00 92.69 116 THR A O 1
ATOM 876 N N . ASP A 1 117 ? -5.848 -8.102 -6.871 1.00 89.12 117 ASP A N 1
ATOM 877 C CA . ASP A 1 117 ? -7.074 -7.336 -6.633 1.00 89.12 117 ASP A CA 1
ATOM 878 C C . ASP A 1 117 ? -6.886 -6.262 -5.539 1.00 89.12 117 ASP A C 1
ATOM 880 O O . ASP A 1 117 ? -7.734 -5.383 -5.354 1.00 89.12 117 ASP A O 1
ATOM 884 N N . SER A 1 118 ? -5.734 -6.261 -4.863 1.00 81.75 118 SER A N 1
ATOM 885 C CA . SER A 1 118 ? -5.372 -5.294 -3.837 1.00 81.75 118 SER A CA 1
ATOM 886 C C . SER A 1 118 ? -4.730 -4.035 -4.424 1.00 81.75 118 SER A C 1
ATOM 888 O O . SER A 1 118 ? -3.538 -3.978 -4.742 1.00 81.75 118 SER A O 1
ATOM 890 N N . GLN A 1 119 ? -5.502 -2.943 -4.452 1.00 74.69 119 GLN A N 1
ATOM 891 C CA . GLN A 1 119 ? -4.981 -1.607 -4.785 1.00 74.69 119 GLN A CA 1
ATOM 892 C C . GLN A 1 119 ? -3.832 -1.180 -3.851 1.00 74.69 119 GLN A C 1
ATOM 894 O O . GLN A 1 119 ? -2.946 -0.420 -4.255 1.00 74.69 119 GLN A O 1
ATOM 899 N N . TYR A 1 120 ? -3.833 -1.671 -2.607 1.00 68.25 120 TYR A N 1
ATOM 900 C CA . TYR A 1 120 ? -2.764 -1.419 -1.644 1.00 68.25 120 TYR A CA 1
ATOM 901 C C . TYR A 1 120 ? -1.451 -2.078 -2.083 1.00 68.25 120 TYR A C 1
ATOM 903 O O . TYR A 1 120 ? -0.408 -1.422 -2.075 1.00 68.25 120 TYR A O 1
ATOM 911 N N . ALA A 1 121 ? -1.500 -3.342 -2.513 1.00 76.25 121 ALA A N 1
ATOM 912 C CA . ALA A 1 121 ? -0.328 -4.052 -3.017 1.00 76.25 121 ALA A CA 1
ATOM 913 C C . ALA A 1 121 ? 0.234 -3.393 -4.281 1.00 76.25 121 ALA A C 1
ATOM 915 O O . ALA A 1 121 ? 1.429 -3.101 -4.341 1.00 76.25 121 ALA A O 1
ATOM 916 N N . PHE A 1 122 ? -0.640 -3.051 -5.234 1.00 82.56 122 PHE A N 1
ATOM 917 C CA . PHE A 1 122 ? -0.248 -2.345 -6.455 1.00 82.56 122 PHE A CA 1
ATOM 918 C C . PHE A 1 122 ? 0.444 -1.004 -6.152 1.00 82.56 122 PHE A C 1
ATOM 920 O O . PHE A 1 122 ? 1.583 -0.774 -6.562 1.00 82.56 122 PHE A O 1
ATOM 927 N N . SER A 1 123 ? -0.205 -0.138 -5.365 1.00 71.56 123 SER A N 1
ATOM 928 C CA . SER A 1 123 ? 0.341 1.182 -5.009 1.00 71.56 123 SER A CA 1
ATOM 929 C C . SER A 1 123 ? 1.654 1.082 -4.226 1.00 71.56 123 SER A C 1
ATOM 931 O O . SER A 1 123 ? 2.537 1.926 -4.377 1.00 71.56 123 SER A O 1
ATOM 933 N N . THR A 1 124 ? 1.820 0.035 -3.412 1.00 73.12 124 THR A N 1
ATOM 934 C CA . THR A 1 124 ? 3.054 -0.190 -2.646 1.00 73.12 124 THR A CA 1
ATOM 935 C C . THR A 1 124 ? 4.259 -0.355 -3.561 1.00 73.12 124 THR A C 1
ATOM 937 O O . THR A 1 124 ? 5.284 0.289 -3.337 1.00 73.12 124 THR A O 1
ATOM 940 N N . VAL A 1 125 ? 4.128 -1.152 -4.622 1.00 80.00 125 VAL A N 1
ATOM 941 C CA . VAL A 1 125 ? 5.234 -1.406 -5.551 1.00 80.00 125 VAL A CA 1
ATOM 942 C C . VAL A 1 125 ? 5.431 -0.247 -6.528 1.00 80.00 125 VAL A C 1
ATOM 944 O O . VAL A 1 125 ? 6.565 0.176 -6.742 1.00 80.00 125 VAL A O 1
ATOM 947 N N . HIS A 1 126 ? 4.351 0.300 -7.088 1.00 76.56 126 HIS A N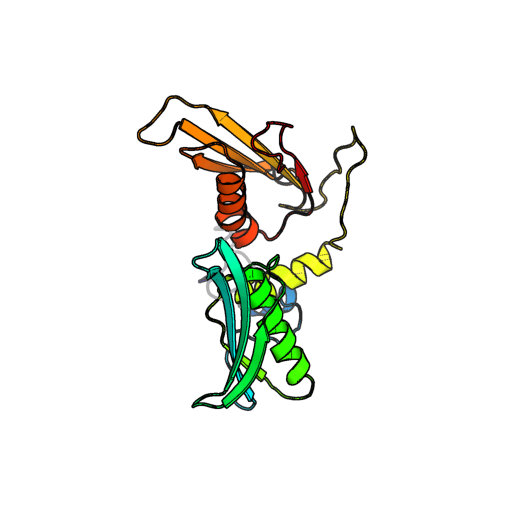 1
ATOM 948 C CA . HIS A 1 126 ? 4.449 1.314 -8.143 1.00 76.56 126 HIS A CA 1
ATOM 949 C C . HIS A 1 126 ? 4.682 2.738 -7.628 1.00 76.56 126 HIS A C 1
ATOM 951 O O . H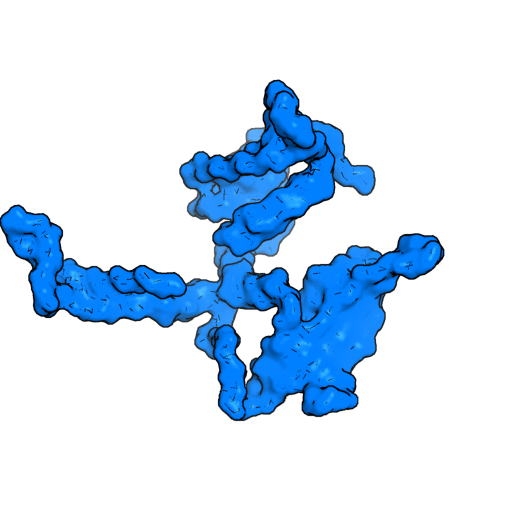IS A 1 126 ? 5.286 3.540 -8.334 1.00 76.56 126 HIS A O 1
ATOM 957 N N . CYS A 1 127 ? 4.252 3.056 -6.403 1.00 67.12 127 CYS A N 1
ATOM 958 C CA . CYS A 1 127 ? 4.303 4.425 -5.885 1.00 67.12 127 CYS A CA 1
ATOM 959 C C . CYS A 1 127 ? 5.182 4.560 -4.638 1.00 67.12 127 CYS A C 1
ATOM 961 O O . CYS A 1 127 ? 5.943 5.523 -4.527 1.00 67.12 127 CYS A O 1
ATOM 963 N N . PHE A 1 128 ? 5.074 3.640 -3.673 1.00 64.50 128 PHE A N 1
ATOM 964 C CA . PHE A 1 128 ? 5.624 3.866 -2.329 1.00 64.50 128 PHE A CA 1
ATOM 965 C C . PHE A 1 128 ? 7.035 3.316 -2.123 1.00 64.50 128 PHE A C 1
ATOM 967 O O . PHE A 1 128 ? 7.844 3.978 -1.476 1.00 64.50 128 PHE A O 1
ATOM 974 N N . ALA A 1 129 ? 7.377 2.168 -2.705 1.00 69.56 129 ALA A N 1
ATOM 975 C CA . ALA A 1 129 ? 8.660 1.509 -2.463 1.00 69.56 129 ALA A CA 1
ATOM 976 C C . ALA A 1 129 ? 9.877 2.398 -2.804 1.00 69.56 129 ALA A C 1
ATOM 978 O O . ALA A 1 129 ? 10.827 2.470 -2.022 1.00 69.56 129 ALA A O 1
ATOM 979 N N . LYS A 1 130 ? 9.830 3.164 -3.905 1.00 69.38 130 LYS A N 1
ATOM 980 C CA . LYS A 1 130 ? 10.911 4.105 -4.258 1.00 69.38 130 LYS A CA 1
ATOM 981 C C . LYS A 1 130 ? 10.986 5.305 -3.319 1.00 69.38 130 LYS A C 1
ATOM 983 O O . LYS A 1 130 ? 12.069 5.824 -3.047 1.00 69.38 130 LYS A O 1
ATOM 988 N N . GLN A 1 131 ? 9.838 5.755 -2.817 1.00 62.78 131 GLN A N 1
ATOM 989 C CA . GLN A 1 131 ? 9.787 6.826 -1.828 1.00 62.78 131 GLN A CA 1
ATOM 990 C C . GLN A 1 131 ? 10.391 6.356 -0.503 1.00 62.78 131 GLN A C 1
ATOM 992 O O . GLN A 1 131 ? 11.171 7.093 0.091 1.00 62.78 131 GLN A O 1
ATOM 997 N N . TRP A 1 132 ? 10.111 5.123 -0.078 1.00 64.06 132 TRP A N 1
ATOM 998 C CA . TRP A 1 132 ? 10.690 4.539 1.135 1.00 64.06 132 TRP A CA 1
ATOM 999 C C . TRP A 1 132 ? 12.211 4.389 1.048 1.00 64.06 132 TRP A C 1
ATOM 1001 O O . TRP A 1 132 ? 12.905 4.746 1.999 1.00 64.06 132 TRP A O 1
ATOM 1011 N N . GLU A 1 133 ? 12.737 3.944 -0.099 1.00 67.12 133 GLU A N 1
ATOM 1012 C CA . GLU A 1 133 ? 14.185 3.862 -0.345 1.00 67.12 133 GLU A CA 1
ATOM 1013 C C . GLU A 1 133 ? 14.855 5.239 -0.210 1.00 67.12 133 GLU A C 1
ATOM 1015 O O . GLU A 1 133 ? 15.829 5.391 0.527 1.00 67.12 133 GLU A O 1
ATOM 1020 N N . ARG A 1 134 ? 14.296 6.272 -0.858 1.00 65.00 134 ARG A N 1
ATOM 1021 C CA . ARG A 1 134 ? 14.815 7.653 -0.790 1.00 65.00 134 ARG A CA 1
ATOM 1022 C C . ARG A 1 134 ? 14.806 8.233 0.619 1.00 65.00 134 ARG A C 1
ATOM 1024 O O . ARG A 1 134 ? 15.636 9.080 0.936 1.00 65.00 134 ARG A O 1
ATOM 1031 N N . ARG A 1 135 ? 13.843 7.807 1.435 1.00 58.50 135 ARG A N 1
ATOM 1032 C CA . ARG A 1 135 ? 13.617 8.301 2.796 1.00 58.50 135 ARG A CA 1
ATOM 1033 C C . ARG A 1 135 ? 14.452 7.578 3.850 1.00 58.50 135 ARG A C 1
ATOM 1035 O O . ARG A 1 135 ? 14.473 8.017 4.992 1.00 58.50 135 ARG A O 1
ATOM 1042 N N . GLY A 1 136 ? 15.151 6.493 3.496 1.00 56.56 136 GLY A N 1
ATOM 1043 C CA . GLY A 1 136 ? 15.978 5.747 4.448 1.00 56.56 136 GLY A CA 1
ATOM 1044 C C . GLY A 1 136 ? 15.187 5.291 5.678 1.00 56.56 136 GLY A C 1
ATOM 1045 O O . GLY A 1 136 ? 15.694 5.392 6.794 1.00 56.56 136 GLY A O 1
ATOM 1046 N N . MET A 1 137 ? 13.933 4.854 5.477 1.00 51.16 137 MET A N 1
ATOM 1047 C CA . MET A 1 137 ? 12.986 4.515 6.547 1.00 51.16 137 MET A CA 1
ATOM 1048 C C . MET A 1 137 ? 13.571 3.495 7.535 1.00 51.16 137 MET A C 1
ATOM 1050 O O . MET A 1 137 ? 13.543 2.286 7.318 1.00 51.16 137 MET A O 1
ATOM 1054 N N . GLY A 1 138 ? 14.064 4.011 8.659 1.00 49.09 138 GLY A N 1
ATOM 1055 C CA . GLY A 1 138 ? 14.290 3.296 9.907 1.00 49.09 138 GLY A CA 1
ATOM 1056 C C . GLY A 1 138 ? 13.349 3.842 10.981 1.00 49.09 138 GLY A C 1
ATOM 1057 O O . GLY A 1 138 ? 12.814 4.939 10.850 1.00 49.09 138 GLY A O 1
ATOM 1058 N N . ASN A 1 139 ? 13.133 3.091 12.061 1.00 42.03 139 ASN A N 1
ATOM 1059 C CA . ASN A 1 139 ? 12.330 3.559 13.193 1.00 42.03 139 ASN A CA 1
ATOM 1060 C C . ASN A 1 139 ? 13.002 4.768 13.872 1.00 42.03 139 ASN A C 1
ATOM 1062 O O . ASN A 1 139 ? 13.841 4.601 14.760 1.00 42.03 139 ASN A O 1
ATOM 1066 N N . ILE A 1 140 ? 12.634 5.988 13.479 1.00 47.69 140 ILE A N 1
ATOM 1067 C CA . ILE A 1 140 ? 13.114 7.214 14.118 1.00 47.69 140 ILE A CA 1
ATOM 1068 C C . ILE A 1 140 ? 12.241 7.476 15.344 1.00 47.69 140 ILE A C 1
ATOM 1070 O O . ILE A 1 140 ? 11.095 7.906 15.243 1.00 47.69 140 ILE A O 1
ATOM 1074 N N . ARG A 1 141 ? 12.797 7.242 16.536 1.00 48.81 141 ARG A N 1
ATOM 1075 C CA . ARG A 1 141 ? 12.234 7.790 17.775 1.00 48.81 141 ARG A CA 1
ATOM 1076 C C . ARG A 1 141 ? 12.900 9.143 18.038 1.00 48.81 141 ARG A C 1
ATOM 1078 O O . ARG A 1 141 ? 14.097 9.159 18.336 1.00 48.81 141 ARG A O 1
ATOM 1085 N N . PRO A 1 142 ? 12.187 10.275 17.930 1.00 46.28 142 PRO A N 1
ATOM 1086 C CA . PRO A 1 142 ? 12.768 11.577 18.235 1.00 46.28 142 PRO A CA 1
ATOM 1087 C C . PRO A 1 142 ? 13.176 11.640 19.714 1.00 46.28 142 PRO A C 1
ATOM 1089 O O . PRO A 1 142 ? 12.485 11.119 20.595 1.00 46.28 142 PRO A O 1
ATOM 1092 N N . LYS A 1 143 ? 14.299 12.303 20.009 1.00 50.25 143 LYS A N 1
ATOM 1093 C CA . LYS A 1 143 ? 14.652 12.636 21.395 1.00 50.25 143 LYS A CA 1
ATOM 1094 C C . LYS A 1 143 ? 13.608 13.615 21.940 1.00 50.25 143 LYS A C 1
ATOM 1096 O O . LYS A 1 143 ? 13.264 14.597 21.286 1.00 50.25 143 LYS A O 1
ATOM 1101 N N . ARG A 1 144 ? 13.102 13.346 23.146 1.00 48.53 144 ARG A N 1
ATOM 1102 C CA . ARG A 1 144 ? 12.072 14.163 23.807 1.00 48.53 144 ARG A CA 1
ATOM 1103 C C . ARG A 1 144 ? 12.505 15.638 23.842 1.00 48.53 144 ARG A C 1
ATOM 1105 O O . ARG A 1 144 ? 13.580 15.940 24.348 1.00 48.53 144 ARG A O 1
ATOM 1112 N N . GLY A 1 145 ? 11.672 16.537 23.312 1.00 53.12 145 GLY A N 1
ATOM 1113 C CA . GLY A 1 145 ? 11.927 17.986 23.293 1.00 53.12 145 GLY A CA 1
ATOM 1114 C C . GLY A 1 145 ? 12.676 18.523 22.066 1.00 53.12 145 GLY A C 1
ATOM 1115 O O . GLY A 1 145 ? 12.880 19.729 21.979 1.00 53.12 145 GLY A O 1
ATOM 1116 N N . GLN A 1 146 ? 13.054 17.672 21.107 1.00 57.03 146 GLN A N 1
ATOM 1117 C CA . GLN A 1 146 ? 13.568 18.097 19.802 1.00 57.03 146 GLN A CA 1
ATOM 1118 C C . GLN A 1 146 ? 12.631 17.594 18.704 1.00 57.03 146 GLN A C 1
ATOM 1120 O O . GLN A 1 146 ? 12.538 16.391 18.465 1.00 57.03 146 GLN A O 1
ATOM 1125 N N . PHE A 1 147 ? 11.931 18.518 18.045 1.00 57.78 147 PHE A N 1
ATOM 1126 C CA . PHE A 1 147 ? 11.180 18.207 16.832 1.00 57.78 147 PHE A CA 1
ATOM 1127 C C . PHE A 1 147 ? 12.177 18.147 15.666 1.00 57.78 147 PHE A C 1
ATOM 1129 O O . PHE A 1 147 ? 12.838 19.157 15.403 1.00 57.78 147 PHE A O 1
ATOM 1136 N N . PRO A 1 148 ? 12.351 16.993 14.995 1.00 64.06 148 PRO A N 1
ATOM 1137 C CA . PRO A 1 148 ? 13.200 16.920 13.819 1.00 64.06 148 PRO A CA 1
ATOM 1138 C C . PRO A 1 148 ? 12.630 17.856 12.752 1.00 64.06 148 PRO A C 1
ATOM 1140 O O . PRO A 1 148 ? 11.427 17.849 12.490 1.00 64.06 148 PRO A O 1
ATOM 1143 N N . GLN A 1 149 ? 13.488 18.690 12.163 1.00 72.25 149 GLN A N 1
ATOM 1144 C CA . GLN A 1 149 ? 13.083 19.511 11.029 1.00 72.25 149 GLN A CA 1
ATOM 1145 C C . GLN A 1 149 ? 12.917 18.593 9.815 1.00 72.25 149 GLN A C 1
ATOM 1147 O O . GLN A 1 149 ? 13.894 17.952 9.420 1.00 72.25 149 GLN A O 1
ATOM 1152 N N . PRO A 1 150 ? 11.706 18.483 9.245 1.00 80.31 150 PRO A N 1
ATOM 1153 C CA . PRO A 1 150 ? 11.505 17.678 8.053 1.00 80.31 150 PRO A CA 1
ATOM 1154 C C . PRO A 1 150 ? 12.302 18.286 6.895 1.00 80.31 150 PRO A C 1
ATOM 1156 O O . PRO A 1 150 ? 12.375 19.505 6.744 1.00 80.31 150 PRO A O 1
ATOM 1159 N N . SER A 1 151 ? 12.890 17.430 6.070 1.00 82.38 151 SER A N 1
ATOM 1160 C CA . SER A 1 151 ? 13.654 17.822 4.879 1.00 82.38 151 SER A CA 1
ATOM 1161 C C . SER A 1 151 ? 12.806 17.823 3.603 1.00 82.38 151 SER A C 1
ATOM 1163 O O . SER A 1 151 ? 13.227 18.360 2.581 1.00 82.38 151 SER A O 1
ATOM 1165 N N . GLN A 1 152 ? 11.608 17.230 3.661 1.00 80.00 152 GLN A N 1
ATOM 1166 C CA . GLN A 1 152 ? 10.713 17.049 2.520 1.00 80.00 152 GLN A CA 1
ATOM 1167 C C . GLN A 1 152 ? 9.231 16.975 2.946 1.00 80.00 152 GLN A C 1
ATOM 1169 O O . GLN A 1 152 ? 8.945 16.621 4.096 1.00 80.00 152 GLN A O 1
ATOM 1174 N N . PRO A 1 153 ? 8.282 17.267 2.030 1.00 85.00 153 PRO A N 1
ATOM 1175 C CA . PRO A 1 153 ? 6.847 17.174 2.297 1.00 85.00 153 PRO A CA 1
ATOM 1176 C C . PRO A 1 153 ? 6.394 15.783 2.757 1.00 85.00 153 PRO A C 1
ATOM 1178 O O . PRO A 1 153 ? 6.852 14.757 2.242 1.00 85.00 153 PRO A O 1
ATOM 1181 N N . PHE A 1 154 ? 5.446 15.756 3.694 1.00 84.69 154 PHE A N 1
ATOM 1182 C CA . PHE A 1 154 ? 4.811 14.554 4.250 1.00 84.69 154 PHE A CA 1
ATOM 1183 C C . PHE A 1 154 ? 5.799 13.573 4.900 1.00 84.69 154 PHE A C 1
ATOM 1185 O O . PHE A 1 154 ? 5.556 12.367 4.953 1.00 84.69 154 PHE A O 1
ATOM 1192 N N . GLN A 1 155 ? 6.939 14.076 5.381 1.00 82.69 155 GLN A N 1
ATOM 1193 C CA . GLN A 1 155 ? 7.895 13.297 6.170 1.00 82.69 155 GLN A CA 1
ATOM 1194 C C . GLN A 1 155 ? 7.476 13.227 7.641 1.00 82.69 155 GLN A C 1
ATOM 1196 O O . GLN A 1 155 ? 7.510 12.160 8.250 1.00 82.69 155 GLN A O 1
ATOM 1201 N N . VAL A 1 156 ? 7.068 14.367 8.201 1.00 82.69 156 VAL A N 1
ATOM 1202 C CA . VAL A 1 156 ? 6.628 14.500 9.591 1.00 82.69 156 VAL A CA 1
ATOM 1203 C C . VAL A 1 156 ? 5.240 15.116 9.585 1.00 82.69 156 VAL A C 1
ATOM 1205 O O . VAL A 1 156 ? 5.048 16.198 9.032 1.00 82.69 156 VAL A O 1
ATOM 1208 N N . LEU A 1 157 ? 4.280 14.437 10.202 1.00 86.69 157 LEU A N 1
ATOM 1209 C CA . LEU A 1 157 ? 2.917 14.936 10.342 1.00 86.69 157 LEU A CA 1
ATOM 1210 C C . LEU A 1 157 ? 2.649 15.329 11.784 1.00 86.69 157 LEU A C 1
ATOM 1212 O O . LEU A 1 157 ? 3.088 14.654 12.711 1.00 86.69 157 LEU A O 1
ATOM 1216 N N . HIS A 1 158 ? 1.872 16.384 11.960 1.00 78.88 158 HIS A N 1
ATOM 1217 C CA . HIS A 1 158 ? 1.206 16.694 13.214 1.00 78.88 158 HIS A CA 1
ATOM 1218 C C . HIS A 1 158 ? -0.275 16.414 13.035 1.00 78.88 158 HIS A C 1
ATOM 1220 O O . HIS A 1 158 ? -0.845 16.817 12.026 1.00 78.88 158 HIS A O 1
ATOM 1226 N N . MET A 1 159 ? -0.907 15.738 13.980 1.00 83.94 159 MET A N 1
A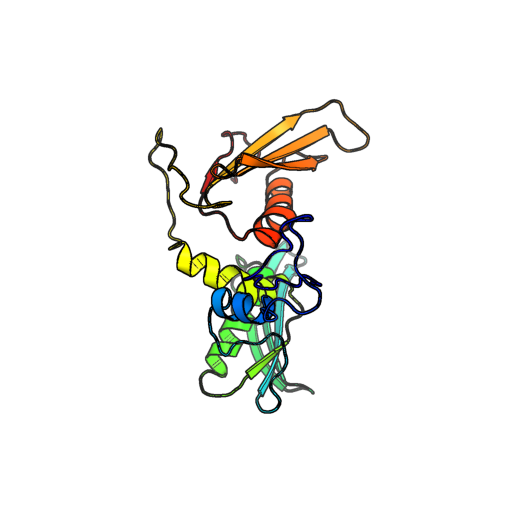TOM 1227 C CA . MET A 1 159 ? -2.342 15.519 13.943 1.00 83.94 159 MET A CA 1
ATOM 1228 C C . MET A 1 159 ? -2.989 15.772 15.283 1.00 83.94 159 MET A C 1
ATOM 1230 O O . MET A 1 159 ? -2.383 15.549 16.325 1.00 83.94 159 MET A O 1
ATOM 1234 N N . ASP A 1 160 ? -4.230 16.225 15.231 1.00 76.88 160 ASP A N 1
ATOM 1235 C CA . ASP A 1 160 ? -5.032 16.458 16.419 1.00 76.88 160 ASP A CA 1
ATOM 1236 C C . ASP A 1 160 ? -6.522 16.363 16.081 1.00 76.88 160 ASP A C 1
ATOM 1238 O O . ASP A 1 160 ? -6.924 16.526 14.923 1.00 76.88 160 ASP A O 1
ATOM 1242 N N . PHE A 1 161 ? -7.349 16.104 17.087 1.00 77.88 161 PHE A N 1
ATOM 1243 C CA . PHE A 1 161 ? -8.792 16.220 16.969 1.00 77.88 161 PHE A CA 1
ATOM 1244 C C . PHE A 1 161 ? -9.268 17.572 17.477 1.00 77.88 161 PHE A C 1
ATOM 1246 O O . PHE A 1 161 ? -8.994 17.979 18.599 1.00 77.88 161 PHE A O 1
ATOM 1253 N N . ILE A 1 162 ? -10.107 18.217 16.677 1.00 74.94 162 ILE A N 1
ATOM 1254 C CA . ILE A 1 162 ? -10.886 19.370 17.111 1.00 74.94 162 ILE A CA 1
ATOM 1255 C C . ILE A 1 162 ? -12.328 18.915 17.312 1.00 74.94 162 ILE A C 1
ATOM 1257 O O . ILE A 1 162 ? -12.925 18.306 16.422 1.00 74.94 162 ILE A O 1
ATOM 1261 N N . GLU A 1 163 ? -12.899 19.213 18.475 1.00 79.31 163 GLU A N 1
ATOM 1262 C CA . GLU A 1 163 ? -14.331 19.056 18.724 1.00 79.31 163 GLU A CA 1
ATOM 1263 C C . GLU A 1 163 ? -15.080 20.297 18.222 1.00 79.31 163 GLU A C 1
ATOM 1265 O O . GLU A 1 163 ? -14.711 21.431 18.525 1.00 79.31 163 GLU A O 1
ATOM 1270 N N . LEU A 1 164 ? -16.130 20.082 17.432 1.00 74.62 164 LEU A N 1
ATOM 1271 C CA . LEU A 1 164 ? -16.952 21.129 16.832 1.00 74.62 164 LEU A CA 1
ATOM 1272 C C . LEU A 1 164 ? -18.408 21.000 17.287 1.00 74.62 164 LEU A C 1
ATOM 1274 O O . LEU A 1 164 ? -18.837 19.977 17.826 1.00 74.62 164 LEU A O 1
ATOM 1278 N N . THR A 1 165 ? -19.203 22.040 17.023 1.00 79.56 165 THR A N 1
ATOM 1279 C CA . THR A 1 165 ? -20.660 21.946 17.146 1.00 79.56 165 THR A CA 1
ATOM 1280 C C . THR A 1 165 ? -21.166 20.821 16.251 1.00 79.56 165 THR A C 1
ATOM 1282 O O . THR A 1 165 ? -20.880 20.795 15.053 1.00 79.56 165 THR A O 1
ATOM 1285 N N . GLN A 1 166 ? -21.907 19.884 16.843 1.00 79.31 166 GLN A N 1
ATOM 1286 C CA . GLN A 1 166 ? -22.355 18.692 16.140 1.00 79.31 166 GLN A CA 1
ATOM 1287 C C . GLN A 1 166 ? -23.208 19.057 14.919 1.00 79.31 166 GLN A C 1
ATOM 1289 O O . GLN A 1 166 ? -24.197 19.782 15.025 1.00 79.31 166 GLN A O 1
ATOM 1294 N N . SER A 1 167 ? -22.837 18.494 13.771 1.00 81.56 167 SER A N 1
ATOM 1295 C CA . SER A 1 167 ? -23.577 18.591 12.518 1.00 81.56 167 SER A CA 1
ATOM 1296 C C . SER A 1 167 ? -23.850 17.183 12.003 1.00 81.56 167 SER A C 1
ATOM 1298 O O . SER A 1 167 ? -22.932 16.427 11.675 1.00 81.56 167 SER A O 1
ATOM 1300 N N . ALA A 1 168 ? -25.128 16.800 11.982 1.00 88.62 168 ALA A N 1
ATOM 1301 C CA . ALA A 1 168 ? -25.558 15.423 11.748 1.00 88.62 168 ALA A CA 1
ATOM 1302 C C . ALA A 1 168 ? -24.831 14.428 12.686 1.00 88.62 168 ALA A C 1
ATOM 1304 O O . ALA A 1 168 ? -24.878 14.565 13.911 1.00 88.62 168 ALA A O 1
ATOM 1305 N N . SER A 1 169 ? -24.164 13.416 12.127 1.00 87.19 169 SER A N 1
ATOM 1306 C CA . SER A 1 169 ? -23.386 12.436 12.891 1.00 87.19 169 SER A CA 1
ATOM 1307 C C . SER A 1 169 ? -21.974 12.906 13.247 1.00 87.19 169 SER A C 1
ATOM 1309 O O . SER A 1 169 ? -21.285 12.198 13.970 1.00 87.19 169 SER A O 1
ATOM 1311 N N . TYR A 1 170 ? -21.513 14.046 12.729 1.00 82.88 170 TYR A N 1
ATOM 1312 C CA . TYR A 1 170 ? -20.132 14.504 12.865 1.00 82.88 170 TYR A CA 1
ATOM 1313 C C . TYR A 1 170 ? -20.000 15.501 14.015 1.00 82.88 170 TYR A C 1
ATOM 1315 O O . TYR A 1 170 ? -20.712 16.503 14.069 1.00 82.88 170 TYR A O 1
ATOM 1323 N N . LYS A 1 171 ? -19.079 15.213 14.935 1.00 81.44 171 LYS A N 1
ATOM 1324 C CA . LYS A 1 171 ? -18.793 16.035 16.123 1.00 81.44 171 LYS A CA 1
ATOM 1325 C C . LYS A 1 171 ? -17.317 16.430 16.210 1.00 81.44 171 LYS A C 1
ATOM 1327 O O . LYS A 1 171 ? -16.973 17.409 16.861 1.00 81.44 171 LYS A O 1
ATOM 1332 N N . TYR A 1 172 ? -16.451 15.692 15.526 1.00 81.81 172 TYR A N 1
ATOM 1333 C CA . TYR A 1 172 ? -15.009 15.870 15.564 1.00 81.81 172 TYR A CA 1
ATOM 1334 C C . TYR A 1 172 ? -14.475 16.139 14.159 1.00 81.81 172 TYR A C 1
ATOM 1336 O O . TYR A 1 172 ? -15.061 15.700 13.171 1.00 81.81 172 TYR A O 1
ATOM 1344 N N . CYS A 1 173 ? -13.328 16.796 14.071 1.00 81.44 173 CYS A N 1
ATOM 1345 C CA . CYS A 1 173 ? -12.516 16.875 12.866 1.00 81.44 173 CYS A CA 1
ATOM 1346 C C . CYS A 1 173 ? -11.098 16.431 13.208 1.00 81.44 173 CYS A C 1
ATOM 1348 O O . CYS A 1 173 ? -10.482 17.008 14.100 1.00 81.44 173 CYS A O 1
ATOM 1350 N N . LEU A 1 174 ? -10.586 15.425 12.500 1.00 85.06 174 LEU A N 1
ATOM 1351 C CA . LEU A 1 174 ? -9.164 15.104 12.525 1.00 85.06 174 LEU A CA 1
ATOM 1352 C C . LEU A 1 174 ? -8.450 16.099 11.617 1.00 85.06 174 LEU A C 1
ATOM 1354 O O . LEU A 1 174 ? -8.735 16.162 10.421 1.00 85.06 174 LEU A O 1
ATOM 1358 N N . VAL A 1 175 ? -7.536 16.867 12.187 1.00 80.06 175 VAL A N 1
ATOM 1359 C CA . VAL A 1 175 ? -6.661 17.773 11.453 1.00 80.06 175 VAL A CA 1
ATOM 1360 C C . VAL A 1 175 ? -5.308 17.098 11.323 1.00 80.06 175 VAL A C 1
ATOM 1362 O O . VAL A 1 175 ? -4.768 16.623 12.316 1.00 80.06 175 VAL A O 1
ATOM 1365 N N . ILE A 1 176 ? -4.764 17.043 10.111 1.00 88.62 176 ILE A N 1
ATOM 1366 C CA . ILE A 1 176 ? -3.429 16.517 9.826 1.00 88.62 176 ILE A CA 1
ATOM 1367 C C . ILE A 1 176 ? -2.653 17.606 9.097 1.00 88.62 176 ILE A C 1
ATOM 1369 O O . ILE A 1 176 ? -3.100 18.121 8.077 1.00 88.62 176 ILE A O 1
ATOM 1373 N N . ILE A 1 177 ? -1.489 17.961 9.622 1.00 77.75 177 ILE A N 1
ATOM 1374 C CA . ILE A 1 177 ? -0.643 19.036 9.120 1.00 77.75 177 ILE A CA 1
ATOM 1375 C C . ILE A 1 177 ? 0.711 18.453 8.743 1.00 77.75 177 ILE A C 1
ATOM 1377 O O . ILE A 1 177 ? 1.385 17.843 9.575 1.00 77.75 177 ILE A O 1
ATOM 1381 N N . ASP A 1 178 ? 1.142 18.686 7.507 1.00 86.06 178 ASP A N 1
ATOM 1382 C CA . ASP A 1 178 ? 2.521 18.430 7.107 1.00 86.06 178 ASP A CA 1
ATOM 1383 C C . ASP A 1 178 ? 3.457 19.469 7.735 1.00 86.06 178 ASP A C 1
ATOM 1385 O O . ASP A 1 178 ? 3.324 20.679 7.526 1.00 86.06 178 ASP A O 1
ATOM 1389 N N . ALA A 1 179 ? 4.446 18.999 8.492 1.00 76.75 179 ALA A N 1
ATOM 1390 C CA . ALA A 1 179 ? 5.388 19.863 9.185 1.00 76.75 179 ALA A CA 1
ATOM 1391 C C . ALA A 1 179 ? 6.274 20.678 8.224 1.00 76.75 179 ALA A C 1
ATOM 1393 O O . ALA A 1 179 ? 6.727 21.758 8.618 1.00 76.75 179 ALA A O 1
ATOM 1394 N N . PHE A 1 180 ? 6.506 20.199 6.992 1.00 83.56 180 PHE A N 1
ATOM 1395 C CA . PHE A 1 180 ? 7.349 20.869 5.994 1.00 83.56 180 PHE A CA 1
ATOM 1396 C C . PHE A 1 180 ? 6.579 21.933 5.204 1.00 83.56 180 PHE A C 1
ATOM 1398 O O . PHE A 1 180 ? 6.854 23.123 5.334 1.00 83.56 180 PHE A O 1
ATOM 1405 N N . SER A 1 181 ? 5.591 21.516 4.410 1.00 79.75 181 SER A N 1
ATOM 1406 C CA . SER A 1 181 ? 4.851 22.393 3.493 1.00 79.75 181 SER A CA 1
ATOM 1407 C C . SER A 1 181 ? 3.759 23.215 4.172 1.00 79.75 181 SER A C 1
ATOM 1409 O O . SER A 1 181 ? 3.228 24.141 3.564 1.00 79.75 181 SER A O 1
ATOM 1411 N N . LYS A 1 182 ? 3.409 22.872 5.420 1.00 81.38 182 LYS A N 1
ATOM 1412 C CA . LYS A 1 182 ? 2.232 23.390 6.134 1.00 81.38 182 LYS A CA 1
ATOM 1413 C C . LYS A 1 182 ? 0.905 23.051 5.450 1.00 81.38 182 LYS A C 1
ATOM 1415 O O . LYS A 1 182 ? -0.103 23.681 5.755 1.00 81.38 182 LYS A O 1
ATOM 1420 N N . TRP A 1 183 ? 0.890 22.053 4.561 1.00 81.50 183 TRP A N 1
ATOM 1421 C CA . TRP A 1 183 ? -0.342 21.499 4.006 1.00 81.50 183 TRP A CA 1
ATOM 1422 C C . TRP A 1 183 ? -1.245 20.976 5.123 1.00 81.50 183 TRP A C 1
ATOM 1424 O O . TRP A 1 183 ? -0.756 20.333 6.053 1.00 81.50 183 TRP A O 1
ATOM 1434 N N . VAL A 1 184 ? -2.549 21.236 5.018 1.00 80.44 184 VAL A N 1
ATOM 1435 C CA . VAL A 1 184 ? -3.547 20.849 6.020 1.00 80.44 184 VAL A CA 1
ATOM 1436 C C . VAL A 1 184 ? -4.612 19.974 5.376 1.00 80.44 184 VAL A C 1
ATOM 1438 O O . VAL A 1 184 ? -5.256 20.383 4.415 1.00 80.44 184 VAL A O 1
ATOM 1441 N N . GLU A 1 185 ? -4.834 18.805 5.964 1.00 87.06 185 GLU A N 1
ATOM 1442 C CA . GLU A 1 185 ? -5.943 17.908 5.660 1.00 87.06 185 GLU A CA 1
ATOM 1443 C C . GLU A 1 185 ? -6.927 17.921 6.838 1.00 87.06 185 GLU A C 1
ATOM 1445 O O . GLU A 1 185 ? -6.524 17.743 7.990 1.00 87.06 185 GLU A O 1
ATOM 1450 N N . ILE A 1 186 ? -8.218 18.132 6.569 1.00 82.31 186 ILE A N 1
ATOM 1451 C CA . ILE A 1 186 ? -9.268 18.163 7.600 1.00 82.31 186 ILE A CA 1
ATOM 1452 C C . ILE A 1 186 ? -10.314 17.105 7.274 1.00 82.31 186 ILE A C 1
ATOM 1454 O O . ILE A 1 186 ? -10.957 17.153 6.226 1.00 82.31 186 ILE A O 1
ATOM 1458 N N . ILE A 1 187 ? -10.506 16.161 8.192 1.00 87.75 187 ILE A N 1
ATOM 1459 C CA . ILE A 1 187 ? -11.364 14.997 7.983 1.00 87.75 187 ILE A CA 1
ATOM 1460 C C . ILE A 1 187 ? -12.462 14.994 9.051 1.00 87.75 187 ILE A C 1
ATOM 1462 O O . ILE A 1 187 ? -12.169 14.741 10.224 1.00 87.75 187 ILE A O 1
ATOM 1466 N N . PRO A 1 188 ? -13.730 15.256 8.684 1.00 86.69 188 PRO A N 1
ATOM 1467 C CA . PRO A 1 188 ? -14.827 15.199 9.636 1.00 86.69 188 PRO A CA 1
ATOM 1468 C C . PRO A 1 188 ? -15.054 13.758 10.104 1.00 86.69 188 PRO A C 1
ATOM 1470 O O . PRO A 1 188 ? -15.063 12.817 9.308 1.00 86.69 188 PRO A O 1
ATOM 1473 N N . SER A 1 189 ? -15.275 13.584 11.406 1.00 85.00 189 SER A N 1
ATOM 1474 C CA . SER A 1 189 ? -15.552 12.293 12.025 1.00 85.00 189 SER A CA 1
ATOM 1475 C C . SER A 1 189 ? -16.658 12.346 13.085 1.00 85.00 189 SER A C 1
ATOM 1477 O O . SER A 1 189 ? -16.844 13.319 13.819 1.00 85.00 189 SER A O 1
ATOM 1479 N N . ALA A 1 190 ? -17.409 11.250 13.170 1.00 86.50 190 ALA A N 1
ATOM 1480 C CA . ALA A 1 190 ? -18.350 10.994 14.254 1.00 86.50 190 ALA A CA 1
ATOM 1481 C C . ALA A 1 190 ? -17.648 10.580 15.557 1.00 86.50 190 ALA A C 1
ATOM 1483 O O . ALA A 1 190 ? -18.199 10.755 16.640 1.00 86.50 190 ALA A O 1
ATOM 1484 N N . LYS A 1 191 ? -16.438 10.018 15.449 1.00 83.31 191 LYS A N 1
ATOM 1485 C CA . LYS A 1 191 ? -15.656 9.464 16.559 1.00 83.31 191 LYS A CA 1
ATOM 1486 C C . LYS A 1 191 ? -14.230 9.997 16.537 1.00 83.31 191 LYS A C 1
ATOM 1488 O O . LYS A 1 191 ? -13.667 10.213 15.466 1.00 83.31 191 LYS A O 1
ATOM 1493 N N . ASN A 1 192 ? -13.628 10.140 17.703 1.00 78.19 192 ASN A N 1
ATOM 1494 C CA . ASN A 1 192 ? -12.224 10.495 17.857 1.00 78.19 192 ASN A CA 1
ATOM 1495 C C . ASN A 1 192 ? -11.391 9.273 18.279 1.00 78.19 192 ASN A C 1
ATOM 1497 O O . ASN A 1 192 ? -10.606 9.364 19.200 1.00 78.19 192 ASN A O 1
ATOM 1501 N N . ASP A 1 193 ? -11.588 8.098 17.673 1.00 77.44 193 ASP A N 1
ATOM 1502 C CA . ASP A 1 193 ? -10.879 6.866 18.062 1.00 77.44 193 ASP A CA 1
ATOM 1503 C C . ASP A 1 193 ? -9.696 6.517 17.136 1.00 77.44 193 ASP A C 1
ATOM 1505 O O . ASP A 1 193 ? -9.616 6.969 15.990 1.00 77.44 193 ASP A O 1
ATOM 1509 N N . ALA A 1 194 ? -8.785 5.665 17.621 1.00 73.50 194 ALA A N 1
ATOM 1510 C CA . ALA A 1 194 ? -7.592 5.241 16.883 1.00 73.50 194 ALA A CA 1
ATOM 1511 C C . ALA A 1 194 ? -7.925 4.570 15.537 1.00 73.50 194 ALA A C 1
ATOM 1513 O O . ALA A 1 194 ? -7.210 4.745 14.549 1.00 73.50 194 ALA A O 1
ATOM 1514 N N . LEU A 1 195 ? -9.043 3.835 15.457 1.00 77.81 195 LEU A N 1
ATOM 1515 C CA . LEU A 1 195 ? -9.485 3.197 14.215 1.00 77.81 195 LEU A CA 1
ATOM 1516 C C . LEU A 1 195 ? -9.871 4.234 13.152 1.00 77.81 195 LEU A C 1
ATOM 1518 O O . LEU A 1 195 ? -9.573 4.054 11.970 1.00 77.81 195 LEU A O 1
ATOM 1522 N N . THR A 1 196 ? -10.536 5.312 13.561 1.00 80.75 196 THR A N 1
ATOM 1523 C CA . THR A 1 196 ? -10.866 6.443 12.692 1.00 80.75 196 THR A CA 1
ATOM 1524 C C . THR A 1 196 ? -9.593 7.101 12.171 1.00 80.75 196 THR A C 1
ATOM 1526 O O . THR A 1 196 ? -9.482 7.321 10.964 1.00 80.75 196 THR A O 1
ATOM 1529 N N . VAL A 1 197 ? -8.615 7.347 13.048 1.00 82.31 197 VAL A N 1
ATOM 1530 C CA . VAL A 1 197 ? -7.312 7.926 12.678 1.00 82.31 197 VAL A CA 1
ATOM 1531 C C . VAL A 1 197 ? -6.586 7.041 11.667 1.00 82.31 197 VAL A C 1
ATOM 1533 O O . VAL A 1 197 ? -6.154 7.525 10.623 1.00 82.31 197 VAL A O 1
ATOM 1536 N N . ALA A 1 198 ? -6.517 5.732 11.919 1.00 82.62 198 ALA A N 1
ATOM 1537 C CA . ALA A 1 198 ? -5.874 4.784 11.014 1.00 82.62 198 ALA A CA 1
ATOM 1538 C C . ALA A 1 198 ? -6.534 4.775 9.625 1.00 82.62 198 ALA A C 1
ATOM 1540 O O . ALA A 1 198 ? -5.843 4.834 8.606 1.00 82.62 198 ALA A O 1
ATOM 1541 N N . LYS A 1 199 ? -7.874 4.757 9.566 1.00 81.88 199 LYS A N 1
ATOM 1542 C CA . LYS A 1 199 ? -8.625 4.815 8.300 1.00 81.88 199 LYS A CA 1
ATOM 1543 C C . LYS A 1 199 ? -8.389 6.122 7.551 1.00 81.88 199 LYS A C 1
ATOM 1545 O O . LYS A 1 199 ? -8.202 6.091 6.336 1.00 81.88 199 LYS A O 1
ATOM 1550 N N . ALA A 1 200 ? -8.400 7.244 8.265 1.00 85.25 200 ALA A N 1
ATOM 1551 C CA . ALA A 1 200 ? -8.124 8.559 7.710 1.00 85.25 200 ALA A CA 1
ATOM 1552 C C . ALA A 1 200 ? -6.720 8.608 7.096 1.00 85.25 200 ALA A C 1
ATOM 1554 O O . ALA A 1 200 ? -6.591 8.868 5.903 1.00 85.25 200 ALA A O 1
ATOM 1555 N N . LEU A 1 201 ? -5.692 8.234 7.863 1.00 85.00 201 LEU A N 1
ATOM 1556 C CA . LEU A 1 201 ? -4.309 8.182 7.392 1.00 85.00 201 LEU A CA 1
ATOM 1557 C C . LEU A 1 201 ? -4.138 7.295 6.163 1.00 85.00 201 LEU A C 1
ATOM 1559 O O . LEU A 1 201 ? -3.505 7.721 5.203 1.00 85.00 201 LEU A O 1
ATOM 1563 N N . CYS A 1 202 ? -4.720 6.094 6.163 1.00 82.06 202 CYS A N 1
ATOM 1564 C CA . CYS A 1 202 ? -4.631 5.193 5.016 1.00 82.06 202 CYS A CA 1
ATOM 1565 C C . CYS A 1 202 ? -5.279 5.796 3.765 1.00 82.06 202 CYS A C 1
ATOM 1567 O O . CYS A 1 202 ? -4.710 5.713 2.680 1.00 82.06 202 CYS A O 1
ATOM 1569 N N . LYS A 1 203 ? -6.463 6.401 3.917 1.00 79.88 203 LYS A N 1
ATOM 1570 C CA . LYS A 1 203 ? -7.277 6.877 2.794 1.00 79.88 203 LYS A CA 1
ATOM 1571 C C . LYS A 1 203 ? -6.788 8.198 2.205 1.00 79.88 203 LYS A C 1
ATOM 1573 O O . LYS A 1 203 ? -6.917 8.382 1.000 1.00 79.88 203 LYS A O 1
ATOM 1578 N N . THR A 1 204 ? -6.296 9.121 3.027 1.00 83.00 204 THR A N 1
ATOM 1579 C CA . THR A 1 204 ? -5.958 10.478 2.570 1.00 83.00 204 THR A CA 1
ATOM 1580 C C . THR A 1 204 ? -4.461 10.706 2.490 1.00 83.00 204 THR A C 1
ATOM 1582 O O . THR A 1 204 ? -3.989 11.250 1.500 1.00 83.00 204 THR A O 1
ATOM 1585 N N . ILE A 1 205 ? -3.696 10.272 3.491 1.00 87.44 205 ILE A N 1
ATOM 1586 C CA . ILE A 1 205 ? -2.270 10.586 3.542 1.00 87.44 205 ILE A CA 1
ATOM 1587 C C . ILE A 1 205 ? -1.447 9.523 2.835 1.00 87.44 205 ILE A C 1
ATOM 1589 O O . ILE A 1 205 ? -0.756 9.829 1.872 1.00 87.44 205 ILE A O 1
ATOM 1593 N N . ILE A 1 206 ? -1.550 8.266 3.265 1.00 80.44 206 ILE A N 1
ATOM 1594 C CA . ILE A 1 206 ? -0.729 7.179 2.731 1.00 80.44 206 ILE A CA 1
ATOM 1595 C C . ILE A 1 206 ? -1.042 6.963 1.254 1.00 80.44 206 ILE A C 1
ATOM 1597 O O . ILE A 1 206 ? -0.115 6.906 0.454 1.00 80.44 206 ILE A O 1
ATOM 1601 N N . ALA A 1 207 ? -2.325 6.926 0.880 1.00 73.69 207 ALA A N 1
ATOM 1602 C CA . ALA A 1 207 ? -2.739 6.749 -0.509 1.00 73.69 207 ALA A CA 1
ATOM 1603 C C . ALA A 1 207 ? -2.196 7.835 -1.460 1.00 73.69 207 ALA A C 1
ATO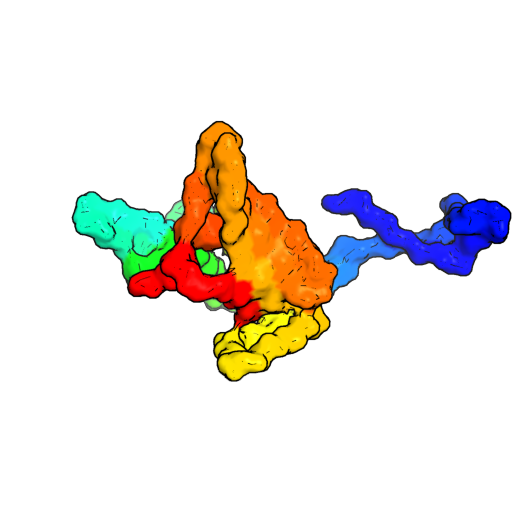M 1605 O O . ALA A 1 207 ? -1.839 7.514 -2.590 1.00 73.69 207 ALA A O 1
ATOM 1606 N N . ASN A 1 208 ? -2.110 9.094 -1.013 1.00 78.00 208 ASN A N 1
ATOM 1607 C CA . ASN A 1 208 ? -1.762 10.223 -1.885 1.00 78.00 208 ASN A CA 1
ATOM 1608 C C . ASN A 1 208 ? -0.298 10.674 -1.767 1.00 78.00 208 ASN A C 1
ATOM 1610 O O . ASN A 1 208 ? 0.268 11.198 -2.725 1.00 78.00 208 ASN A O 1
ATOM 1614 N N . HIS A 1 209 ? 0.314 10.503 -0.596 1.00 81.56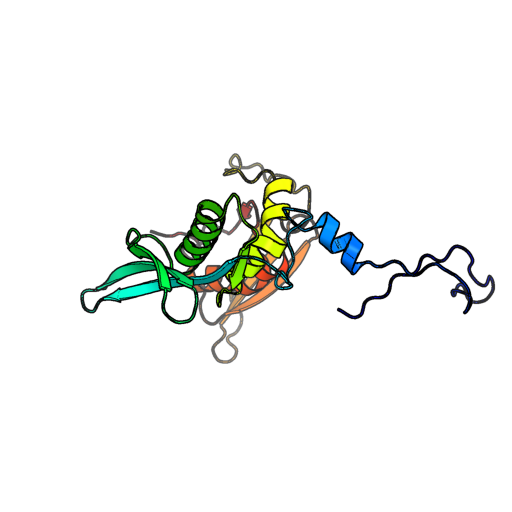 209 HIS A N 1
ATOM 1615 C CA . HIS A 1 209 ? 1.602 11.107 -0.239 1.00 81.56 209 HIS A CA 1
ATOM 1616 C C . HIS A 1 209 ? 2.625 10.098 0.300 1.00 81.56 209 HIS A C 1
ATOM 1618 O O . HIS A 1 209 ? 3.767 10.471 0.569 1.00 81.56 209 HIS A O 1
ATOM 1624 N N . GLY A 1 210 ? 2.235 8.829 0.445 1.00 78.44 210 GLY A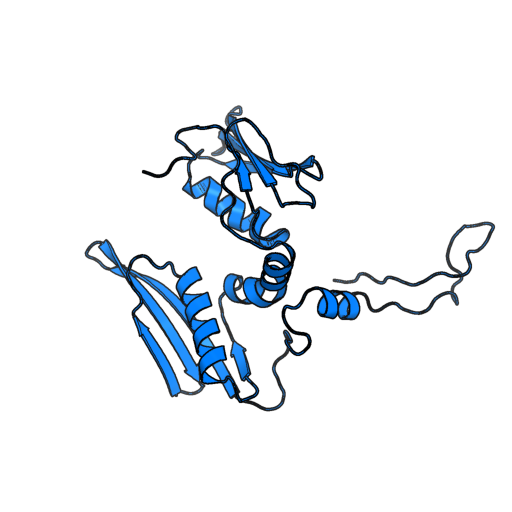 N 1
ATOM 1625 C CA . GLY A 1 210 ? 3.076 7.784 1.015 1.00 78.44 210 GLY A CA 1
ATOM 1626 C C . 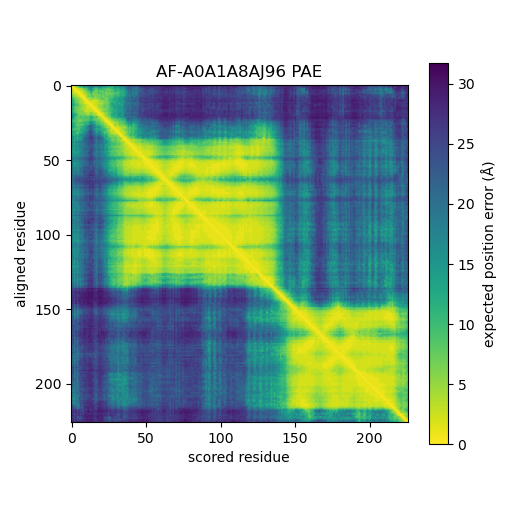GLY A 1 210 ? 3.105 7.788 2.545 1.00 78.44 210 GLY A C 1
ATOM 1627 O O . GLY A 1 210 ? 2.404 8.541 3.222 1.00 78.44 210 GLY A O 1
ATOM 1628 N N . ILE A 1 211 ? 3.904 6.879 3.107 1.00 79.62 211 ILE A N 1
ATOM 1629 C CA . ILE A 1 211 ? 3.987 6.681 4.559 1.00 79.62 211 ILE A CA 1
ATOM 1630 C C . ILE A 1 211 ? 4.872 7.778 5.182 1.00 79.62 211 ILE A C 1
ATOM 1632 O O . ILE A 1 211 ? 6.019 7.942 4.749 1.00 79.62 211 ILE A O 1
ATOM 1636 N N . PRO A 1 212 ? 4.379 8.521 6.191 1.00 83.56 212 PRO A N 1
ATOM 1637 C CA . PRO A 1 212 ? 5.203 9.463 6.943 1.00 83.56 212 PRO A CA 1
ATOM 1638 C C . PRO A 1 212 ? 6.218 8.720 7.821 1.00 83.56 212 PRO A C 1
ATOM 1640 O O . PRO A 1 212 ? 5.935 7.643 8.342 1.00 83.56 212 PRO A O 1
ATOM 1643 N N . GLU A 1 213 ? 7.392 9.311 8.035 1.00 80.69 213 GLU A N 1
ATOM 1644 C CA . GLU A 1 213 ? 8.409 8.750 8.938 1.00 80.69 213 GLU A CA 1
ATOM 1645 C C . GLU A 1 213 ? 8.037 8.947 10.410 1.00 80.69 213 GLU A C 1
ATOM 1647 O O . GLU A 1 213 ? 8.411 8.147 11.266 1.00 80.69 213 GLU A O 1
ATOM 1652 N N . LEU A 1 214 ? 7.316 10.028 10.711 1.00 74.94 214 LEU A N 1
ATOM 1653 C CA . LEU A 1 214 ? 6.948 10.381 12.070 1.00 74.94 214 LEU A CA 1
ATOM 1654 C C . LEU A 1 214 ? 5.592 11.073 12.099 1.00 74.94 214 LEU A C 1
ATOM 1656 O O . LEU A 1 214 ? 5.302 11.956 11.293 1.00 74.94 214 LEU A O 1
ATOM 1660 N N . ILE A 1 215 ? 4.778 10.687 13.072 1.00 80.69 215 ILE A N 1
ATOM 1661 C CA . ILE A 1 215 ? 3.499 11.318 13.353 1.00 80.69 215 ILE A CA 1
ATOM 1662 C C . ILE A 1 215 ? 3.528 11.786 14.803 1.00 80.69 215 ILE A C 1
ATOM 1664 O O . ILE A 1 215 ? 3.744 10.992 15.716 1.00 80.69 215 ILE A O 1
ATOM 1668 N N . TYR A 1 216 ? 3.311 13.078 15.001 1.00 75.56 216 TYR A N 1
ATOM 1669 C CA . TYR A 1 216 ? 3.055 13.676 16.297 1.00 75.56 216 TYR A CA 1
ATOM 1670 C C . TYR A 1 216 ? 1.554 13.837 16.480 1.00 75.56 216 TYR A C 1
ATOM 1672 O O . TYR A 1 216 ? 0.917 14.547 15.709 1.00 75.56 216 TYR A O 1
ATOM 1680 N N . SER A 1 217 ? 1.008 13.225 17.520 1.00 77.00 217 SER A N 1
ATOM 1681 C CA . SER A 1 217 ? -0.293 13.594 18.069 1.00 77.00 217 SER A CA 1
ATOM 1682 C C . SER A 1 217 ? -0.105 14.239 19.437 1.00 77.00 217 SER A C 1
ATOM 1684 O O . SER A 1 217 ? 0.980 14.163 20.029 1.00 77.00 217 SER A O 1
ATOM 1686 N N . ASP A 1 218 ? -1.154 14.856 19.971 1.00 62.97 218 ASP A N 1
ATOM 1687 C CA . ASP A 1 218 ? -1.212 15.037 21.413 1.00 62.97 218 ASP A CA 1
ATOM 1688 C C . ASP A 1 218 ? -1.283 13.647 22.092 1.00 62.97 218 ASP A C 1
ATOM 1690 O O . ASP A 1 218 ? -1.639 12.637 21.476 1.00 62.97 218 ASP A O 1
ATOM 1694 N N . ASN A 1 219 ? -0.877 13.539 23.360 1.00 51.78 219 ASN A N 1
ATOM 1695 C CA . ASN A 1 219 ? -0.955 12.273 24.110 1.00 51.78 219 ASN A CA 1
ATOM 1696 C C . ASN A 1 219 ? -2.410 11.936 24.506 1.00 51.78 219 ASN A C 1
ATOM 1698 O O . ASN A 1 219 ? -2.645 11.358 25.570 1.00 51.78 219 ASN A O 1
ATOM 1702 N N . GLY A 1 220 ? -3.396 12.345 23.703 1.00 55.66 220 GLY A N 1
ATOM 1703 C CA . GLY A 1 220 ? -4.786 12.003 23.923 1.00 55.66 220 GLY A CA 1
ATOM 1704 C C . GLY A 1 220 ? -4.956 10.478 23.956 1.00 55.66 220 GLY A C 1
ATOM 1705 O O . GLY A 1 220 ? -4.321 9.772 23.168 1.00 55.66 220 GLY A O 1
ATOM 1706 N N . PRO A 1 221 ? -5.830 9.935 24.824 1.00 51.91 221 PRO A N 1
ATOM 1707 C CA . PRO A 1 221 ? -6.070 8.486 24.926 1.00 51.91 221 PRO A CA 1
ATOM 1708 C C . PRO A 1 221 ? -6.539 7.871 23.595 1.00 51.91 221 PRO A C 1
ATOM 1710 O O . PRO A 1 221 ? -6.414 6.679 23.358 1.00 51.91 221 PRO A O 1
ATOM 1713 N N . HIS A 1 222 ? -7.034 8.718 22.701 1.00 53.81 222 HIS A N 1
ATOM 1714 C CA . HIS A 1 222 ? -7.454 8.436 21.338 1.00 53.81 222 HIS A CA 1
ATOM 1715 C C . HIS A 1 222 ? -6.325 8.023 20.375 1.00 53.81 222 HIS A C 1
ATOM 1717 O O . HIS A 1 222 ? -6.614 7.461 19.318 1.00 53.81 222 HIS A O 1
ATOM 1723 N N . PHE A 1 223 ? -5.064 8.280 20.735 1.00 51.34 223 PHE A N 1
ATOM 1724 C CA . PHE A 1 223 ? -3.870 7.985 19.933 1.00 51.34 223 PHE A CA 1
ATOM 1725 C C . PHE A 1 223 ? -2.946 6.938 20.580 1.00 51.34 223 PHE A C 1
ATOM 1727 O O . PHE A 1 223 ? -1.857 6.671 20.071 1.00 51.34 223 PHE A O 1
ATOM 1734 N N . VAL A 1 224 ? -3.372 6.333 21.692 1.00 44.28 224 VAL A N 1
ATOM 1735 C CA . VAL A 1 224 ? -2.622 5.306 22.424 1.00 44.28 224 VAL A CA 1
ATOM 1736 C C . VAL A 1 224 ? -3.350 3.969 22.260 1.00 44.28 224 VAL A C 1
ATOM 1738 O O . VAL A 1 224 ? -4.543 3.884 22.534 1.00 44.28 224 VAL A O 1
ATOM 1741 N N . ASN A 1 225 ? -2.652 2.934 21.786 1.00 44.72 225 ASN A N 1
ATOM 1742 C CA . ASN A 1 225 ? -3.149 1.557 21.869 1.00 44.72 225 ASN A CA 1
ATOM 1743 C C . ASN A 1 225 ? -2.775 0.980 23.241 1.00 44.72 225 ASN A C 1
ATOM 1745 O O . ASN A 1 225 ? -1.644 1.195 23.686 1.00 44.72 225 ASN A O 1
ATOM 1749 N N . ASP A 1 226 ? -3.698 0.238 23.858 1.00 38.81 226 ASP A N 1
ATOM 1750 C CA . ASP A 1 226 ? -3.369 -0.724 24.922 1.00 38.81 226 ASP A CA 1
ATOM 1751 C C . ASP A 1 226 ? -2.494 -1.870 24.379 1.00 38.81 226 ASP A C 1
ATOM 1753 O O . ASP A 1 226 ? -2.727 -2.308 23.223 1.00 38.81 226 ASP A O 1
#

Solvent-accessible surface area (backbone atoms only — not comparable to full-atom values): 13327 Å² total; per-residue (Å²): 133,97,75,85,50,62,52,65,88,55,56,42,90,89,75,70,41,66,48,101,86,51,48,59,81,45,65,57,64,64,58,44,49,66,70,36,35,71,45,83,86,69,66,98,62,78,64,96,67,65,47,62,36,39,35,48,27,44,52,48,68,45,97,87,67,52,48,49,17,27,28,33,33,34,28,81,95,86,43,76,77,47,73,50,81,47,64,55,88,49,48,27,72,55,22,29,43,49,25,51,51,50,52,51,63,78,36,71,91,49,56,70,32,78,47,63,86,47,67,66,48,53,45,40,55,57,55,34,49,32,52,43,61,76,62,65,78,65,95,67,77,71,60,90,96,52,83,79,79,52,91,46,72,46,33,31,34,39,38,48,77,45,81,52,84,69,52,90,75,30,34,31,31,44,38,37,32,23,69,52,74,63,49,74,48,77,44,80,24,66,57,77,42,50,68,53,52,51,51,48,41,51,68,59,41,34,68,73,66,34,81,53,69,38,78,45,60,64,90,47,74,42,74,58,82,134